Protein AF-0000000080391006 (afdb_homodimer)

Secondary structure (DSSP, 8-state):
--------SHHHHHHHHHHHHHHHHT--HHHHHHHHHHHHS------EEEEEEEEEEBTTEEEEEEEEE-TT-EEEEEEEEEE-SSS-EEEEEEETTEEEEEEEEE-TT-EEEEEEE--SEEEEEEEEEESS-S-EEEEEEEEEE-/--------SHHHHHHHHHHHHHHHHT--HHHHHHHHHHHHS------EEEEEEEEEEBTTEEEEEEEEE-TT-EEEEEEEEEE-SSS-EEEEEEETTEEEEEEEEE-TT-EEEEEEE--SEEEEEEEEEESS-S-EEEEEEEEEE-

pLDDT: mean 89.57, std 13.46, range [24.58, 98.5]

Sequence (292 aa):
MTGQLENTELAGTMTAVHNDIMAHIGITDAQLEKLMKLSQEEVILGASKDITFKLNVKNGKGHQSVSQTTAWVTISGSFEITSPDEGTWDIVVKDGSHTILNKKGVKKGDKISFKHKTGFKANISLDVTWSEAKDTTLEAKIHASYMTGQLENTELAGTMTAVHNDIMAHIGITDAQLEKLMKLSQEEVILGASKDITFKLNVKNGKGHQSVSQTTAWVTISGSFEITSPDEGTWDIVVKDGSHTILNKKGVKKGDKISFKHKTGFKANISLDVTWSEAKDTTLEAKIHASY

Foldseek 3Di:
DDPPDDPVDPVVVVVVVVVVVCVVVVHDPVVVVVLVCLQPDADFPFDKDKDKDKFKDAQQKTKDKDKDFDSFYKKKWKKFWADDQDWFKFKWKAFVVRTFDTDTRHGGPDIDITMDGDHRMTIIMMMMGTPGRHIDMIIMMIMMGD/DDPPPDDPDPVVVVVVVVVVVCVVVVHDPVVVVVLVCLQPDADFPFDKDKDKDKFKDAQQKTKDKDKDFDSFYKKKWKKFWADDQDWFKFKWKAFVVRTFDTDTRHGGPDIDITMDGDHRMTIIMMMMGTPGRHIDMIIMMIMMGD

Radius of gyration: 27.67 Å; Cα contacts (8 Å, |Δi|>4): 687; chains: 2; bounding box: 41×87×46 Å

Nearest PDB structures (foldseek):
  3afg-assembly2_B  TM=6.214E-01  e=1.274E-05  Thermococcus kodakarensis
  3afg-assembly1_A  TM=6.243E-01  e=2.204E-05  Thermococcus kodakarensis
  1pm4-assembly1_C  TM=5.333E-01  e=1.382E-03  Yersinia pseudotuberculosis
  2dck-assembly1_A  TM=3.669E-01  e=6.013E-02  Bacillus sp. 41M-1
  9fti-assembly1_B  TM=4.263E-01  e=2.180E+00  Desulfofustis sp. PB-SRB1

Solvent-accessible surface area (backbone atoms only — not comparable to full-atom values): 14968 Å² total; per-residue (Å²): 135,78,76,72,77,46,49,33,39,72,53,45,50,46,49,51,51,27,51,51,49,31,58,71,46,66,52,53,70,69,35,52,49,49,50,48,46,24,66,74,40,90,47,74,74,80,44,71,48,63,33,42,36,54,44,68,22,53,63,16,38,31,73,51,72,39,75,41,64,46,59,17,40,30,42,33,40,36,35,28,36,70,31,54,86,67,63,30,29,32,41,36,32,25,46,68,90,46,73,70,42,80,47,70,69,45,39,55,68,46,75,46,74,51,65,46,73,40,44,57,57,35,40,38,36,39,39,38,36,42,72,48,75,42,73,49,55,43,28,30,42,34,42,41,34,42,135,87,77,71,51,64,54,34,37,71,56,40,49,46,48,50,52,29,51,50,50,31,60,71,45,67,53,52,71,69,36,52,50,48,53,50,48,24,66,75,40,90,49,76,73,80,44,71,48,76,32,44,35,54,43,68,22,54,62,15,36,30,74,51,71,38,75,43,63,47,58,18,40,31,43,31,40,36,35,28,37,71,32,56,87,68,64,33,29,33,42,37,33,25,47,68,91,45,74,68,42,80,45,71,68,46,39,55,68,46,76,46,74,50,65,46,73,40,44,57,57,36,38,38,36,39,39,39,38,42,72,49,75,42,71,50,55,43,28,30,43,34,40,42,34,40

Organism: NCBI:txid1090322

Structure (mmCIF, N/CA/C/O backbone):
data_AF-0000000080391006-model_v1
#
loop_
_entity.id
_entity.type
_entity.pdbx_description
1 polymer 'Uncharacterized protein'
#
loop_
_atom_site.group_PDB
_atom_site.id
_atom_site.type_symbol
_atom_site.label_atom_id
_atom_site.label_alt_id
_atom_site.label_comp_id
_atom_site.label_asym_id
_atom_site.label_entity_id
_atom_site.label_seq_id
_atom_site.pdbx_PDB_ins_code
_atom_site.Cartn_x
_atom_site.Cartn_y
_atom_site.Cartn_z
_atom_site.occupancy
_atom_site.B_iso_or_equiv
_atom_site.auth_seq_id
_atom_site.auth_comp_id
_atom_site.auth_asym_id
_atom_site.auth_atom_id
_atom_site.pdbx_PDB_model_num
ATOM 1 N N . MET A 1 1 ? 22.172 21.938 19.516 1 24.58 1 MET A N 1
ATOM 2 C CA . MET A 1 1 ? 20.953 21.188 19.266 1 24.58 1 MET A CA 1
ATOM 3 C C . MET A 1 1 ? 19.859 22.078 18.688 1 24.58 1 MET A C 1
ATOM 5 O O . MET A 1 1 ? 19.172 22.797 19.422 1 24.58 1 MET A O 1
ATOM 9 N N . THR A 1 2 ? 20.109 22.734 17.578 1 25.48 2 THR A N 1
ATOM 10 C CA . THR A 1 2 ? 19.672 23.953 16.922 1 25.48 2 THR A CA 1
ATOM 11 C C . THR A 1 2 ? 18.203 23.891 16.547 1 25.48 2 THR A C 1
ATOM 13 O O . THR A 1 2 ? 17.734 22.875 16.016 1 25.48 2 THR A O 1
ATOM 16 N N . GLY A 1 3 ? 17.391 24.406 17.312 1 29 3 GLY A N 1
ATOM 17 C CA . GLY A 1 3 ? 15.969 24.703 17.297 1 29 3 GLY A CA 1
ATOM 18 C C . GLY A 1 3 ? 15.438 24.953 15.891 1 29 3 GLY A C 1
ATOM 19 O O . GLY A 1 3 ? 15.422 26.078 15.414 1 29 3 GLY A O 1
ATOM 20 N N . GLN A 1 4 ? 16.062 24.266 14.953 1 33.56 4 GLN A N 1
ATOM 21 C CA . GLN A 1 4 ? 15.773 24.562 13.555 1 33.56 4 GLN A CA 1
ATOM 22 C C . GLN A 1 4 ? 14.328 25.016 13.375 1 33.56 4 GLN A C 1
ATOM 24 O O . GLN A 1 4 ? 13.398 24.359 13.844 1 33.56 4 GLN A O 1
ATOM 29 N N . LEU A 1 5 ? 14.25 26.172 13.156 1 36.19 5 LEU A N 1
ATOM 30 C CA . LEU A 1 5 ? 13.133 27.062 12.828 1 36.19 5 LEU A CA 1
ATOM 31 C C . LEU A 1 5 ? 12.078 26.328 12.016 1 36.19 5 LEU A C 1
ATOM 33 O O . LEU A 1 5 ? 12.375 25.344 11.336 1 36.19 5 LEU A O 1
ATOM 37 N N . GLU A 1 6 ? 10.688 26.594 12.328 1 44.47 6 GLU A N 1
ATOM 38 C CA . GLU A 1 6 ? 9.25 26.5 12.078 1 44.47 6 GLU A CA 1
ATOM 39 C C . GLU A 1 6 ? 8.938 26.672 10.594 1 44.47 6 GLU A C 1
ATOM 41 O O . GLU A 1 6 ? 9.172 27.734 10.023 1 44.47 6 GLU A O 1
ATOM 46 N N . ASN A 1 7 ? 9.344 25.844 9.844 1 48.44 7 ASN A N 1
ATOM 47 C CA . ASN A 1 7 ? 8.703 25.922 8.539 1 48.44 7 ASN A CA 1
ATOM 48 C C . ASN A 1 7 ? 7.223 26.266 8.664 1 48.44 7 ASN A C 1
ATOM 50 O O . ASN A 1 7 ? 6.453 25.531 9.273 1 48.44 7 ASN A O 1
ATOM 54 N N . THR A 1 8 ? 6.895 27.594 8.641 1 61.97 8 THR A N 1
ATOM 55 C CA . THR A 1 8 ? 5.723 28.406 8.914 1 61.97 8 THR A CA 1
ATOM 56 C C . THR A 1 8 ? 4.539 27.969 8.055 1 61.97 8 THR A C 1
ATOM 58 O O . THR A 1 8 ? 3.416 28.438 8.25 1 61.97 8 THR A O 1
ATOM 61 N N . GLU A 1 9 ? 4.93 26.953 7.129 1 76.19 9 GLU A N 1
ATOM 62 C CA . GLU A 1 9 ? 3.789 26.688 6.258 1 76.19 9 GLU A CA 1
ATOM 63 C C . GLU A 1 9 ? 3.422 25.203 6.281 1 76.19 9 GLU A C 1
ATOM 65 O O . GLU A 1 9 ? 4.184 24.375 6.793 1 76.19 9 GLU A O 1
ATOM 70 N N . LEU A 1 10 ? 2.312 25 5.992 1 79.5 10 LEU A N 1
ATOM 71 C CA . LEU A 1 10 ? 1.734 23.656 5.895 1 79.5 10 LEU A CA 1
ATOM 72 C C . LEU A 1 10 ? 2.65 22.719 5.105 1 79.5 10 LEU A C 1
ATOM 74 O O . LEU A 1 10 ? 2.84 21.562 5.488 1 79.5 10 LEU A O 1
ATOM 78 N N . ALA A 1 11 ? 3.277 23.25 4.145 1 80.62 11 ALA A N 1
ATOM 79 C CA . ALA A 1 11 ? 4.152 22.469 3.281 1 80.62 11 ALA A CA 1
ATOM 80 C C . ALA A 1 11 ? 5.379 21.969 4.047 1 80.62 11 ALA A C 1
ATOM 82 O O . ALA A 1 11 ? 5.793 20.828 3.893 1 80.62 11 ALA A O 1
ATOM 83 N N . GLY A 1 12 ? 5.875 22.844 4.84 1 80.31 12 GLY A N 1
ATOM 84 C CA . GLY A 1 12 ? 7.035 22.469 5.625 1 80.31 12 GLY A CA 1
ATOM 85 C C . GLY A 1 12 ? 6.734 21.375 6.641 1 80.31 12 GLY A C 1
ATOM 86 O O . GLY A 1 12 ? 7.527 20.453 6.816 1 80.31 12 GLY A O 1
ATOM 87 N N . THR A 1 13 ? 5.664 21.469 7.234 1 79 13 THR A N 1
ATOM 88 C CA . THR A 1 13 ? 5.238 20.484 8.211 1 79 13 THR A CA 1
ATOM 89 C C . THR A 1 13 ? 5.062 19.109 7.547 1 79 13 THR A C 1
ATOM 91 O O . THR A 1 13 ? 5.562 18.109 8.047 1 79 13 THR A O 1
ATOM 94 N N . MET A 1 14 ? 4.418 19.109 6.441 1 87.25 14 MET A N 1
ATOM 95 C CA . MET A 1 14 ? 4.125 17.844 5.766 1 87.25 14 MET A CA 1
ATOM 96 C C . MET A 1 14 ? 5.398 17.219 5.215 1 87.25 14 MET A C 1
ATOM 98 O O . MET A 1 14 ? 5.523 15.992 5.18 1 87.25 14 MET A O 1
ATOM 102 N N . THR A 1 15 ? 6.285 18.094 4.836 1 88.56 15 THR A N 1
ATOM 103 C CA . THR A 1 15 ? 7.57 17.594 4.375 1 88.56 15 THR A CA 1
ATOM 104 C C . THR A 1 15 ? 8.336 16.938 5.52 1 88.56 15 THR A C 1
ATOM 106 O O . THR A 1 15 ? 8.953 15.875 5.34 1 88.56 15 THR A O 1
ATOM 109 N N . ALA A 1 16 ? 8.273 17.562 6.637 1 85.06 16 ALA A N 1
ATOM 110 C CA . ALA A 1 16 ? 8.945 17 7.805 1 85.06 16 ALA A CA 1
ATOM 111 C C . ALA A 1 16 ? 8.336 15.656 8.188 1 85.06 16 ALA A C 1
ATOM 113 O O . ALA A 1 16 ? 9.062 14.703 8.5 1 85.06 16 ALA A O 1
ATOM 114 N N . VAL A 1 17 ? 7.059 15.57 8.172 1 85.38 17 VAL A N 1
ATOM 115 C CA . VAL A 1 17 ? 6.355 14.32 8.453 1 85.38 17 VAL A CA 1
ATOM 116 C C . VAL A 1 17 ? 6.781 13.25 7.457 1 85.38 17 VAL A C 1
ATOM 118 O O . VAL A 1 17 ? 7.121 12.133 7.852 1 85.38 17 VAL A O 1
ATOM 121 N N . HIS A 1 18 ? 6.77 13.633 6.223 1 90.69 18 HIS A N 1
ATOM 122 C CA . HIS A 1 18 ? 7.195 12.727 5.164 1 90.69 18 HIS A CA 1
ATOM 123 C C . HIS A 1 18 ? 8.594 12.18 5.438 1 90.69 18 HIS A C 1
ATOM 125 O O . HIS A 1 18 ? 8.805 10.961 5.391 1 90.69 18 HIS A O 1
ATOM 131 N N . ASN A 1 19 ? 9.461 13.07 5.75 1 90.69 19 ASN A N 1
ATOM 132 C CA . ASN A 1 19 ? 10.844 12.672 5.977 1 90.69 19 ASN A CA 1
ATOM 133 C C . ASN A 1 19 ? 10.969 11.727 7.172 1 90.69 19 ASN A C 1
ATOM 135 O O . ASN A 1 19 ? 11.742 10.773 7.137 1 90.69 19 ASN A O 1
ATOM 139 N N . ASP A 1 20 ? 10.25 11.969 8.141 1 89.19 20 ASP A N 1
ATOM 140 C CA . ASP A 1 20 ? 10.289 11.117 9.328 1 89.19 20 ASP A CA 1
ATOM 141 C C . ASP A 1 20 ? 9.742 9.727 9.023 1 89.19 20 ASP A C 1
ATOM 143 O O . ASP A 1 20 ? 10.281 8.727 9.508 1 89.19 20 ASP A O 1
ATOM 147 N N . ILE A 1 21 ? 8.695 9.695 8.266 1 87.69 21 ILE A N 1
ATOM 148 C CA . ILE A 1 21 ? 8.102 8.414 7.891 1 87.69 21 ILE A CA 1
ATOM 149 C C . ILE A 1 21 ? 9.102 7.594 7.09 1 87.69 21 ILE A C 1
ATOM 151 O O . ILE A 1 21 ? 9.328 6.414 7.375 1 87.69 21 ILE A O 1
ATOM 155 N N . MET A 1 22 ? 9.672 8.266 6.125 1 92.12 22 MET A N 1
ATOM 156 C CA . MET A 1 22 ? 10.648 7.586 5.277 1 92.12 22 MET A CA 1
ATOM 157 C C . MET A 1 22 ? 11.82 7.066 6.102 1 92.12 22 MET A C 1
ATOM 159 O O . MET A 1 22 ? 12.273 5.941 5.895 1 92.12 22 MET A O 1
ATOM 163 N N . ALA A 1 23 ? 12.18 7.875 7.023 1 91.12 23 ALA A N 1
ATOM 164 C CA . ALA A 1 23 ? 13.281 7.477 7.895 1 91.12 23 ALA A CA 1
ATOM 165 C C . ALA A 1 23 ? 12.883 6.301 8.781 1 91.12 23 ALA A C 1
ATOM 167 O O . ALA A 1 23 ? 13.68 5.391 9.008 1 91.12 23 ALA A O 1
ATOM 168 N N . HIS A 1 24 ? 11.727 6.332 9.234 1 89.25 24 HIS A N 1
ATOM 169 C CA . HIS A 1 24 ? 11.227 5.281 10.109 1 89.25 24 HIS A CA 1
ATOM 170 C C . HIS A 1 24 ? 11.141 3.945 9.383 1 89.25 24 HIS A C 1
ATOM 172 O O . HIS A 1 24 ? 11.492 2.904 9.938 1 89.25 24 HIS A O 1
ATOM 178 N N . ILE A 1 25 ? 10.617 4.035 8.203 1 89.12 25 ILE A N 1
ATOM 179 C CA . ILE A 1 25 ? 10.477 2.816 7.414 1 89.12 25 ILE A CA 1
ATOM 180 C C . ILE A 1 25 ? 11.828 2.395 6.855 1 89.12 25 ILE A C 1
ATOM 182 O O . ILE A 1 25 ? 12.094 1.202 6.68 1 89.12 25 ILE A O 1
ATOM 186 N N . GLY A 1 26 ? 12.648 3.354 6.57 1 92.44 26 GLY A N 1
ATOM 187 C CA . GLY A 1 26 ? 13.953 3.084 5.988 1 92.44 26 GLY A CA 1
ATOM 188 C C . GLY A 1 26 ? 13.906 2.922 4.48 1 92.44 26 GLY A C 1
ATOM 189 O O . GLY A 1 26 ? 14.609 2.072 3.922 1 92.44 26 GLY A O 1
ATOM 190 N N . ILE A 1 27 ? 13.008 3.625 3.803 1 92.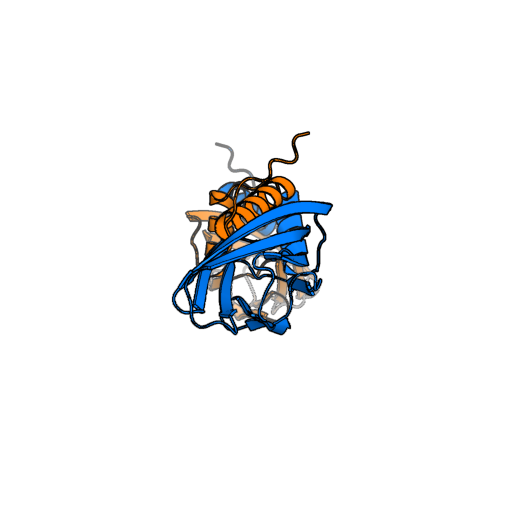62 27 ILE A N 1
ATOM 191 C CA . ILE A 1 27 ? 12.938 3.543 2.348 1 92.62 27 ILE A CA 1
ATOM 192 C C . ILE A 1 27 ? 13.062 4.941 1.746 1 92.62 27 ILE A C 1
ATOM 194 O O . ILE A 1 27 ? 12.789 5.938 2.416 1 92.62 27 ILE A O 1
ATOM 198 N N . THR A 1 28 ? 13.492 4.98 0.522 1 93.69 28 THR A N 1
ATOM 199 C CA . THR A 1 28 ? 13.602 6.242 -0.205 1 93.69 28 THR A CA 1
ATOM 200 C C . THR A 1 28 ? 12.312 6.547 -0.957 1 93.69 28 THR A C 1
ATOM 202 O O . THR A 1 28 ? 11.461 5.672 -1.119 1 93.69 28 THR A O 1
ATOM 205 N N . ASP A 1 29 ? 12.195 7.789 -1.464 1 91.31 29 ASP A N 1
ATOM 206 C CA . ASP A 1 29 ? 11.039 8.188 -2.264 1 91.31 29 ASP A CA 1
ATOM 207 C C . ASP A 1 29 ? 10.938 7.344 -3.533 1 91.31 29 ASP A C 1
ATOM 209 O O . ASP A 1 29 ? 9.836 6.945 -3.934 1 91.31 29 ASP A O 1
ATOM 213 N N . ALA A 1 30 ? 12.047 7.113 -4.094 1 91.56 30 ALA A N 1
ATOM 214 C CA . ALA A 1 30 ? 12.078 6.332 -5.328 1 91.56 30 ALA A CA 1
ATOM 215 C C . ALA A 1 30 ? 11.562 4.918 -5.094 1 91.56 30 ALA A C 1
ATOM 217 O O . ALA A 1 30 ? 10.812 4.379 -5.918 1 91.56 30 ALA A O 1
ATOM 218 N N . GLN A 1 31 ? 11.961 4.324 -4.035 1 91.94 31 GLN A N 1
ATOM 219 C CA . GLN A 1 31 ? 11.508 2.982 -3.674 1 91.94 31 GLN A CA 1
ATOM 220 C C . GLN A 1 31 ? 10 2.965 -3.41 1 91.94 31 GLN A C 1
ATOM 222 O O . GLN A 1 31 ? 9.297 2.061 -3.863 1 91.94 31 GLN A O 1
ATOM 227 N N . LEU A 1 32 ? 9.555 3.902 -2.66 1 91.31 32 LEU A N 1
ATOM 228 C CA . LEU A 1 32 ? 8.133 4.008 -2.354 1 91.31 32 LEU A CA 1
ATOM 229 C C . LEU A 1 32 ? 7.316 4.172 -3.629 1 91.31 32 LEU A C 1
ATOM 231 O O . LEU A 1 32 ? 6.258 3.555 -3.777 1 91.31 32 LEU A O 1
ATOM 235 N N . GLU A 1 33 ? 7.781 5.02 -4.535 1 88.94 33 GLU A N 1
ATOM 236 C CA . GLU A 1 33 ? 7.094 5.242 -5.805 1 88.94 33 GLU A CA 1
ATOM 237 C C . GLU A 1 33 ? 6.996 3.949 -6.609 1 88.94 33 GLU A C 1
ATOM 239 O O . GLU A 1 33 ? 5.969 3.676 -7.234 1 88.94 33 GLU A O 1
ATOM 244 N N . LYS A 1 34 ? 8.039 3.232 -6.637 1 88.75 34 LYS A N 1
ATOM 245 C CA . LYS A 1 34 ? 8.016 1.946 -7.328 1 88.75 34 LYS A CA 1
ATOM 246 C C . LYS A 1 34 ? 6.926 1.039 -6.766 1 88.75 34 LYS A C 1
ATOM 248 O O . LYS A 1 34 ? 6.191 0.394 -7.52 1 88.75 34 LYS A O 1
ATOM 253 N N . LEU A 1 35 ? 6.895 1.011 -5.449 1 88.69 35 LEU A N 1
ATOM 254 C CA . LEU A 1 35 ? 5.906 0.175 -4.773 1 88.69 35 LEU A CA 1
ATOM 255 C C . LEU A 1 35 ? 4.488 0.624 -5.113 1 88.69 35 LEU A C 1
ATOM 257 O O . LEU A 1 35 ? 3.617 -0.207 -5.379 1 88.69 35 LEU A O 1
ATOM 261 N N . MET A 1 36 ? 4.32 1.874 -5.168 1 87.25 36 MET A N 1
ATOM 262 C CA . MET A 1 36 ? 2.998 2.41 -5.473 1 87.25 36 MET A CA 1
ATOM 263 C C . MET A 1 36 ? 2.6 2.092 -6.91 1 87.25 36 MET A C 1
ATOM 265 O O . MET A 1 36 ? 1.442 1.767 -7.184 1 87.25 36 MET A O 1
ATOM 269 N N . LYS A 1 37 ? 3.502 2.27 -7.785 1 88.56 37 LYS A N 1
ATOM 270 C CA . LYS A 1 37 ? 3.227 1.947 -9.18 1 88.56 37 LYS A CA 1
ATOM 271 C C . LYS A 1 37 ? 2.797 0.491 -9.336 1 88.56 37 LYS A C 1
ATOM 273 O O . LYS A 1 37 ? 1.841 0.193 -10.055 1 88.56 37 LYS A O 1
ATOM 278 N N . LEU A 1 38 ? 3.443 -0.37 -8.586 1 87.69 38 LEU A N 1
ATOM 279 C CA . LEU A 1 38 ? 3.1 -1.787 -8.625 1 87.69 38 LEU A CA 1
ATOM 280 C C . LEU A 1 38 ? 1.68 -2.016 -8.117 1 87.69 38 LEU A C 1
ATOM 282 O O . LEU A 1 38 ? 0.961 -2.873 -8.633 1 87.69 38 LEU A O 1
ATOM 286 N N . SER A 1 39 ? 1.33 -1.216 -7.152 1 85.81 39 SER A N 1
ATOM 287 C CA . SER A 1 39 ? 0.023 -1.409 -6.531 1 85.81 39 SER A CA 1
ATOM 288 C C . SER A 1 39 ? -1.097 -0.898 -7.434 1 85.81 39 SER A C 1
ATOM 290 O O . SER A 1 39 ? -2.23 -1.376 -7.355 1 85.81 39 SER A O 1
ATOM 292 N N . GLN A 1 40 ? -0.802 0.031 -8.312 1 85.88 40 GLN A N 1
ATOM 293 C CA . GLN A 1 40 ? -1.861 0.719 -9.039 1 85.88 40 GLN A CA 1
ATOM 294 C C . GLN A 1 40 ? -1.914 0.261 -10.492 1 85.88 40 GLN A C 1
ATOM 296 O O . GLN A 1 40 ? -2.949 0.383 -11.148 1 85.88 40 GLN A O 1
ATOM 301 N N . GLU A 1 41 ? -0.794 -0.185 -10.961 1 86.25 41 GLU A N 1
ATOM 302 C CA . GLU A 1 41 ? -0.708 -0.54 -12.375 1 86.25 41 GLU A CA 1
ATOM 303 C C . GLU A 1 41 ? -0.077 -1.917 -12.555 1 86.25 41 GLU A C 1
ATOM 305 O O . GLU A 1 41 ? 0.513 -2.467 -11.625 1 86.25 41 GLU A O 1
ATOM 310 N N . GLU A 1 42 ? -0.396 -2.449 -13.688 1 87.81 42 GLU A N 1
ATOM 311 C CA . GLU A 1 42 ? 0.342 -3.65 -14.07 1 87.81 42 GLU A CA 1
ATOM 312 C C . GLU A 1 42 ? 1.752 -3.305 -14.539 1 87.81 42 GLU A C 1
ATOM 314 O O . GLU A 1 42 ? 1.925 -2.6 -15.531 1 87.81 42 GLU A O 1
ATOM 319 N N . VAL A 1 43 ? 2.67 -3.693 -13.719 1 81.19 43 VAL A N 1
ATOM 320 C CA . VAL A 1 43 ? 4.062 -3.418 -14.055 1 81.19 43 VAL A CA 1
ATOM 321 C C . VAL A 1 43 ? 4.789 -4.727 -14.352 1 81.19 43 VAL A C 1
ATOM 323 O O . VAL A 1 43 ? 4.695 -5.688 -13.578 1 81.19 43 VAL A O 1
ATOM 326 N N . ILE A 1 44 ? 5.484 -4.746 -15.469 1 80.19 44 ILE A N 1
ATOM 327 C CA . ILE A 1 44 ? 6.332 -5.879 -15.82 1 80.19 44 ILE A CA 1
ATOM 328 C C . ILE A 1 44 ? 7.766 -5.617 -15.352 1 80.19 44 ILE A C 1
ATOM 330 O O . ILE A 1 44 ? 8.391 -4.645 -15.781 1 80.19 44 ILE A O 1
ATOM 334 N N . LEU A 1 45 ? 8.234 -6.395 -14.5 1 85 45 LEU A N 1
ATOM 335 C CA . LEU A 1 45 ? 9.57 -6.211 -13.945 1 85 45 LEU A CA 1
ATOM 336 C C . LEU A 1 45 ? 10.641 -6.648 -14.945 1 85 45 LEU A C 1
ATOM 338 O O . LEU A 1 45 ? 11.812 -6.285 -14.812 1 85 45 LEU A O 1
ATOM 342 N N . GLY A 1 46 ? 10.25 -7.375 -15.891 1 85.81 46 GLY A N 1
ATOM 343 C CA . GLY A 1 46 ? 11.172 -7.816 -16.938 1 85.81 46 GLY A CA 1
ATOM 344 C C . GLY A 1 46 ? 11.984 -9.031 -16.531 1 85.81 46 GLY A C 1
ATOM 345 O O . GLY A 1 46 ? 13.094 -9.242 -17.031 1 85.81 46 GLY A O 1
ATOM 346 N N . ALA A 1 47 ? 11.523 -9.812 -15.562 1 87.94 47 ALA A N 1
ATOM 347 C CA . ALA A 1 47 ? 12.18 -11.039 -15.133 1 87.94 47 ALA A CA 1
ATOM 348 C C . ALA A 1 47 ? 11.352 -12.266 -15.5 1 87.94 47 ALA A C 1
ATOM 350 O O . ALA A 1 47 ? 10.141 -12.156 -15.727 1 87.94 47 ALA A O 1
ATOM 351 N N . SER A 1 48 ? 12.094 -13.32 -15.688 1 89.06 48 SER A N 1
ATOM 352 C CA . SER A 1 48 ? 11.414 -14.578 -15.961 1 89.06 48 SER A CA 1
ATOM 353 C C . SER A 1 48 ? 12.148 -15.758 -15.328 1 89.06 48 SER A C 1
ATOM 355 O O . SER A 1 48 ? 13.328 -15.641 -14.977 1 89.06 48 SER A O 1
ATOM 357 N N . LYS A 1 49 ? 11.367 -16.766 -15.211 1 86.44 49 LYS A N 1
ATOM 358 C CA . LYS A 1 49 ? 11.93 -17.984 -14.656 1 86.44 49 LYS A CA 1
ATOM 359 C C . LYS A 1 49 ? 11.328 -19.219 -15.32 1 86.44 49 LYS A C 1
ATOM 361 O O . LYS A 1 49 ? 10.133 -19.266 -15.609 1 86.44 49 LYS A O 1
ATOM 366 N N . ASP A 1 50 ? 12.25 -20.156 -15.492 1 89.06 50 ASP A N 1
ATOM 367 C CA . ASP A 1 50 ? 11.828 -21.5 -15.883 1 89.06 50 ASP A CA 1
ATOM 368 C C . ASP A 1 50 ? 11.914 -22.469 -14.703 1 89.06 50 ASP A C 1
ATOM 370 O O . ASP A 1 50 ? 12.953 -22.578 -14.055 1 89.06 50 ASP A O 1
ATOM 374 N N . ILE A 1 51 ? 10.805 -23.156 -14.539 1 85.44 51 ILE A N 1
ATOM 375 C CA . ILE A 1 51 ? 10.688 -24 -13.359 1 85.44 51 ILE A CA 1
ATOM 376 C C . ILE A 1 51 ? 10.297 -25.422 -13.766 1 85.44 51 ILE A C 1
ATOM 378 O O . ILE A 1 51 ? 9.406 -25.609 -14.594 1 85.44 51 ILE A O 1
ATOM 382 N N . THR A 1 52 ? 11.062 -26.328 -13.172 1 89.88 52 THR A N 1
ATOM 383 C CA . THR A 1 52 ? 10.602 -27.703 -13.219 1 89.88 52 THR A CA 1
ATOM 384 C C . THR A 1 52 ? 9.781 -28.031 -11.977 1 89.88 52 THR A C 1
ATOM 386 O O . THR A 1 52 ? 10.281 -27.969 -10.852 1 89.88 52 THR A O 1
ATOM 389 N N . PHE A 1 53 ? 8.586 -28.344 -12.242 1 90.81 53 PHE A N 1
ATOM 390 C CA . PHE A 1 53 ? 7.641 -28.531 -11.148 1 90.81 53 PHE A CA 1
ATOM 391 C C . PHE A 1 53 ? 7.332 -30.016 -10.945 1 90.81 53 PHE A C 1
ATOM 393 O O . PHE A 1 53 ? 7.16 -30.75 -11.922 1 90.81 53 PHE A O 1
ATOM 400 N N . LYS A 1 54 ? 7.289 -30.391 -9.688 1 91.69 54 LYS A N 1
ATOM 401 C CA . LYS A 1 54 ? 6.879 -31.734 -9.328 1 91.69 54 LYS A CA 1
ATOM 402 C C . LYS A 1 54 ? 5.863 -31.719 -8.188 1 91.69 54 LYS A C 1
ATOM 404 O O . LYS A 1 54 ? 5.996 -30.953 -7.238 1 91.69 54 LYS A O 1
ATOM 409 N N . LEU A 1 55 ? 4.906 -32.625 -8.266 1 93.06 55 LEU A N 1
ATOM 410 C CA . LEU A 1 55 ? 3.883 -32.75 -7.238 1 93.06 55 LEU A CA 1
ATOM 411 C C . LEU A 1 55 ? 3.516 -34.219 -7.039 1 93.06 55 LEU A C 1
ATOM 413 O O . LEU A 1 55 ? 3.135 -34.906 -7.996 1 93.06 55 LEU A O 1
ATOM 417 N N . ASN A 1 56 ? 3.646 -34.688 -5.836 1 94.06 56 ASN A N 1
ATOM 418 C CA . ASN A 1 56 ? 3.178 -36.031 -5.527 1 94.06 56 ASN A CA 1
ATOM 419 C C . ASN A 1 56 ? 1.654 -36.094 -5.531 1 94.06 56 ASN A C 1
ATOM 421 O O . ASN A 1 56 ? 0.985 -35.25 -4.93 1 94.06 56 ASN A O 1
ATOM 425 N N . VAL A 1 57 ? 1.206 -37.094 -6.184 1 96.06 57 VAL A N 1
ATOM 426 C CA . VAL A 1 57 ? -0.227 -37.344 -6.309 1 96.06 57 VAL A CA 1
ATOM 427 C C . VAL A 1 57 ? -0.577 -38.688 -5.691 1 96.06 57 VAL A C 1
ATOM 429 O O . VAL A 1 57 ? 0.05 -39.688 -6.004 1 96.06 57 VAL A O 1
ATOM 432 N N . LYS A 1 58 ? -1.545 -38.656 -4.801 1 97.56 58 LYS A N 1
ATOM 433 C CA . LYS A 1 58 ? -2.021 -39.875 -4.145 1 97.56 58 LYS A CA 1
ATOM 434 C C . LYS A 1 58 ? -3.473 -40.156 -4.516 1 97.56 58 LYS A C 1
ATOM 436 O O . LYS A 1 58 ? -4.332 -39.281 -4.418 1 97.56 58 LYS A O 1
ATOM 441 N N . ASN A 1 59 ? -3.68 -41.406 -4.922 1 97.5 59 ASN A N 1
ATOM 442 C CA . ASN A 1 59 ? -5.02 -41.812 -5.316 1 97.5 59 ASN A CA 1
ATOM 443 C C . ASN A 1 59 ? -5.648 -40.812 -6.293 1 97.5 59 ASN A C 1
ATOM 445 O O . ASN A 1 59 ? -6.809 -40.438 -6.129 1 97.5 59 ASN A O 1
ATOM 449 N N . GLY A 1 60 ? -4.766 -40.25 -7.152 1 97.56 60 GLY A N 1
ATOM 450 C CA . GLY A 1 60 ? -5.227 -39.406 -8.227 1 97.56 60 GLY A CA 1
ATOM 451 C C . GLY A 1 60 ? -5.414 -37.969 -7.797 1 97.56 60 GLY A C 1
ATOM 452 O O . GLY A 1 60 ? -5.883 -37.125 -8.578 1 97.56 60 GLY A O 1
ATOM 453 N N . LYS A 1 61 ? -5.098 -37.625 -6.578 1 97.81 61 LYS A N 1
ATOM 454 C CA . LYS A 1 61 ? -5.316 -36.281 -6.082 1 97.81 61 LYS A CA 1
ATOM 455 C C . LYS A 1 61 ? -4.02 -35.656 -5.555 1 97.81 61 LYS A C 1
ATOM 457 O O . LYS A 1 61 ? -3.24 -36.344 -4.883 1 97.81 61 LYS A O 1
ATOM 462 N N . GLY A 1 62 ? -3.756 -34.406 -5.957 1 96.62 62 GLY A N 1
ATOM 463 C CA . GLY A 1 62 ? -2.627 -33.656 -5.457 1 96.62 62 GLY A CA 1
ATOM 464 C C . GLY A 1 62 ? -3.008 -32.25 -5.012 1 96.62 62 GLY A C 1
ATOM 465 O O . GLY A 1 62 ? -3.979 -31.672 -5.508 1 96.62 62 GLY A O 1
ATOM 466 N N . HIS A 1 63 ? -2.215 -31.797 -4.062 1 95.69 63 HIS A N 1
ATOM 467 C CA . HIS A 1 63 ? -2.475 -30.469 -3.535 1 95.69 63 HIS A CA 1
ATOM 468 C C . HIS A 1 63 ? -1.189 -29.797 -3.047 1 95.69 63 HIS A C 1
ATOM 470 O O . HIS A 1 63 ? -0.323 -30.469 -2.477 1 95.69 63 HIS A O 1
ATOM 476 N N . GLN A 1 64 ? -1.038 -28.531 -3.342 1 94.12 64 GLN A N 1
ATOM 477 C CA . GLN A 1 64 ? 0.005 -27.688 -2.766 1 94.12 64 GLN A CA 1
ATOM 478 C C . GLN A 1 64 ? -0.496 -26.266 -2.553 1 94.12 64 GLN A C 1
ATOM 480 O O . GLN A 1 64 ? -1.308 -25.766 -3.332 1 94.12 64 GLN A O 1
ATOM 485 N N . SER A 1 65 ? -0.023 -25.672 -1.524 1 93.81 65 SER A N 1
ATOM 486 C CA . SER A 1 65 ? -0.35 -24.266 -1.302 1 93.81 65 SER A CA 1
ATOM 487 C C . SER A 1 65 ? 0.856 -23.5 -0.775 1 93.81 65 SER A C 1
ATOM 489 O O . SER A 1 65 ? 1.759 -24.094 -0.173 1 93.81 65 SER A O 1
ATOM 491 N N . VAL A 1 66 ? 0.899 -22.25 -1.1 1 92.38 66 VAL A N 1
ATOM 492 C CA . VAL A 1 66 ? 1.98 -21.375 -0.654 1 92.38 66 VAL A CA 1
ATOM 493 C C . VAL A 1 66 ? 1.442 -19.969 -0.416 1 92.38 66 VAL A C 1
ATOM 495 O O . VAL A 1 66 ? 0.535 -19.516 -1.118 1 92.38 66 VAL A O 1
ATOM 498 N N . SER A 1 67 ? 1.892 -19.406 0.646 1 92.94 67 SER A N 1
ATOM 499 C CA . SER A 1 67 ? 1.65 -17.984 0.917 1 92.94 67 SER A CA 1
ATOM 500 C C . SER A 1 67 ? 2.945 -17.188 0.854 1 92.94 67 SER A C 1
ATOM 502 O O . SER A 1 67 ? 3.949 -17.562 1.457 1 92.94 67 SER A O 1
ATOM 504 N N . GLN A 1 68 ? 2.955 -16.156 -0.015 1 91.25 68 GLN A N 1
ATOM 505 C CA . GLN A 1 68 ? 4.16 -15.359 -0.222 1 91.25 68 GLN A CA 1
ATOM 506 C C . GLN A 1 68 ? 3.818 -13.891 -0.494 1 91.25 68 GLN A C 1
ATOM 508 O O . GLN A 1 68 ? 2.861 -13.602 -1.214 1 91.25 68 GLN A O 1
ATOM 513 N N . THR A 1 69 ? 4.641 -13.023 0.077 1 90.31 69 THR A N 1
ATOM 514 C CA . THR A 1 69 ? 4.496 -11.617 -0.277 1 90.31 69 THR A CA 1
ATOM 515 C C . THR A 1 69 ? 4.926 -11.375 -1.721 1 90.31 69 THR A C 1
ATOM 517 O O . THR A 1 69 ? 6.051 -11.711 -2.104 1 90.31 69 THR A O 1
ATOM 520 N N . THR A 1 70 ? 4.035 -10.75 -2.51 1 89.31 70 THR A N 1
ATOM 521 C CA . THR A 1 70 ? 4.316 -10.562 -3.93 1 89.31 70 THR A CA 1
ATOM 522 C C . THR A 1 70 ? 4.211 -9.086 -4.305 1 89.31 70 THR A C 1
ATOM 524 O O . THR A 1 70 ? 4.586 -8.695 -5.414 1 89.31 70 THR A O 1
ATOM 527 N N . ALA A 1 71 ? 3.736 -8.25 -3.428 1 88.31 71 ALA A N 1
ATOM 528 C CA . ALA A 1 71 ? 3.73 -6.801 -3.578 1 88.31 71 ALA A CA 1
ATOM 529 C C . ALA A 1 71 ? 3.117 -6.391 -4.914 1 88.31 71 ALA A C 1
ATOM 531 O O . ALA A 1 71 ? 3.721 -5.633 -5.676 1 88.31 71 ALA A O 1
ATOM 532 N N . TRP A 1 72 ? 1.938 -6.973 -5.258 1 89.56 72 TRP A N 1
ATOM 533 C CA . TRP A 1 72 ? 1.058 -6.551 -6.344 1 89.56 72 TRP A CA 1
ATOM 534 C C . TRP A 1 72 ? 1.69 -6.84 -7.703 1 89.56 72 TRP A C 1
ATOM 536 O O . TRP A 1 72 ? 1.344 -6.207 -8.703 1 89.56 72 TRP A O 1
ATOM 546 N N . VAL A 1 73 ? 2.617 -7.75 -7.781 1 91 73 VAL A N 1
ATOM 547 C CA . VAL A 1 73 ? 3.242 -8.055 -9.062 1 91 73 VAL A CA 1
ATOM 548 C C . VAL A 1 73 ? 2.266 -8.828 -9.945 1 91 73 VAL A C 1
ATOM 550 O O . VAL A 1 73 ? 1.416 -9.57 -9.445 1 91 73 VAL A O 1
ATOM 553 N N . THR A 1 74 ? 2.457 -8.594 -11.203 1 92.25 74 THR A N 1
ATOM 554 C CA . THR A 1 74 ? 1.747 -9.422 -12.18 1 92.25 74 THR A CA 1
ATOM 555 C C . THR A 1 74 ? 2.629 -10.57 -12.656 1 92.25 74 THR A C 1
ATOM 557 O O . THR A 1 74 ? 3.779 -10.359 -13.039 1 92.25 74 THR A O 1
ATOM 560 N N . ILE A 1 75 ? 2.062 -11.75 -12.562 1 91.44 75 ILE A N 1
ATOM 561 C CA . ILE A 1 75 ? 2.771 -12.938 -13.023 1 91.44 75 ILE A CA 1
ATOM 562 C C . ILE A 1 75 ? 2.039 -13.547 -14.219 1 91.44 75 ILE A C 1
ATOM 564 O O . ILE A 1 75 ? 0.829 -13.781 -14.156 1 91.44 75 ILE A O 1
ATOM 568 N N . SER A 1 76 ? 2.76 -13.688 -15.289 1 93.25 76 SER A N 1
ATOM 569 C CA . SER A 1 76 ? 2.217 -14.344 -16.469 1 93.25 76 SER A CA 1
ATOM 570 C C . SER A 1 76 ? 3.154 -15.438 -16.969 1 93.25 76 SER A C 1
ATOM 572 O O . SER A 1 76 ? 4.336 -15.453 -16.625 1 93.25 76 SER A O 1
ATOM 574 N N . GLY A 1 77 ? 2.514 -16.375 -17.734 1 93.56 77 GLY A N 1
ATOM 575 C CA . GLY A 1 77 ? 3.326 -17.453 -18.25 1 93.56 77 GLY A CA 1
ATOM 576 C C . GLY A 1 77 ? 2.504 -18.625 -18.781 1 93.56 77 GLY A C 1
ATOM 577 O O . GLY A 1 77 ? 1.382 -18.438 -19.25 1 93.56 77 GLY A O 1
ATOM 578 N N . SER A 1 78 ? 3.227 -19.719 -18.797 1 95.62 78 SER A N 1
ATOM 579 C CA . SER A 1 78 ? 2.59 -20.953 -19.234 1 95.62 78 SER A CA 1
ATOM 580 C C . SER A 1 78 ? 3.201 -22.172 -18.531 1 95.62 78 SER A C 1
ATOM 582 O O . SER A 1 78 ? 4.293 -22.078 -17.969 1 95.62 78 SER A O 1
ATOM 584 N N . PHE A 1 79 ? 2.396 -23.156 -18.531 1 94.75 79 PHE A N 1
ATOM 585 C CA . PHE A 1 79 ? 2.959 -24.422 -18.078 1 94.75 79 PHE A CA 1
ATOM 586 C C . PHE A 1 79 ? 2.553 -25.562 -19 1 94.75 79 PHE A C 1
ATOM 588 O O . PHE A 1 79 ? 1.575 -25.453 -19.75 1 94.75 79 PHE A O 1
ATOM 595 N N . GLU A 1 80 ? 3.338 -26.609 -18.953 1 96.88 80 GLU A N 1
ATOM 596 C CA . GLU A 1 80 ? 3.145 -27.812 -19.734 1 96.88 80 GLU A CA 1
ATOM 597 C C . GLU A 1 80 ? 3.42 -29.062 -18.891 1 96.88 80 GLU A C 1
ATOM 599 O O . GLU A 1 80 ? 4.484 -29.188 -18.281 1 96.88 80 GLU A O 1
ATOM 604 N N . ILE A 1 81 ? 2.389 -29.938 -18.875 1 96.62 81 ILE A N 1
ATOM 605 C CA . ILE A 1 81 ? 2.602 -31.188 -18.188 1 96.62 81 ILE A CA 1
ATOM 606 C C . ILE A 1 81 ? 3.529 -32.094 -19 1 96.62 81 ILE A C 1
ATOM 608 O O . ILE A 1 81 ? 3.312 -32.281 -20.203 1 96.62 81 ILE A O 1
ATOM 612 N N . THR A 1 82 ? 4.48 -32.625 -18.312 1 96.44 82 THR A N 1
ATOM 613 C CA . THR A 1 82 ? 5.465 -33.438 -19.016 1 96.44 82 THR A CA 1
ATOM 614 C C . THR A 1 82 ? 5.395 -34.875 -18.578 1 96.44 82 THR A C 1
ATOM 616 O O . THR A 1 82 ? 5.953 -35.781 -19.234 1 96.44 82 THR A O 1
ATOM 619 N N . SER A 1 83 ? 4.844 -35.125 -17.438 1 95.12 83 SER A N 1
ATOM 620 C CA . SER A 1 83 ? 4.668 -36.5 -16.922 1 95.12 83 SER A CA 1
ATOM 621 C C . SER A 1 83 ? 3.457 -36.562 -15.992 1 95.12 83 SER A C 1
ATOM 623 O O . SER A 1 83 ? 3.131 -35.594 -15.297 1 95.12 83 SER A O 1
ATOM 625 N N . PRO A 1 84 ? 2.678 -37.719 -15.93 1 96.19 84 PRO A N 1
ATOM 626 C CA . PRO A 1 84 ? 2.883 -38.969 -16.672 1 96.19 84 PRO A CA 1
ATOM 627 C C . PRO A 1 84 ? 2.365 -38.875 -18.109 1 96.19 84 PRO A C 1
ATOM 629 O O . PRO A 1 84 ? 1.763 -37.875 -18.5 1 96.19 84 PRO A O 1
ATOM 632 N N . ASP A 1 85 ? 2.516 -40 -18.922 1 94.38 85 ASP A N 1
ATOM 633 C CA . ASP A 1 85 ? 2.166 -40.031 -20.344 1 94.38 85 ASP A CA 1
ATOM 634 C C . ASP A 1 85 ? 0.668 -40.25 -20.531 1 94.38 85 ASP A C 1
ATOM 636 O O . ASP A 1 85 ? 0.09 -39.812 -21.531 1 94.38 85 ASP A O 1
ATOM 640 N N . GLU A 1 86 ? 0.065 -40.875 -19.609 1 94.38 86 GLU A N 1
ATOM 641 C CA . GLU A 1 86 ? -1.323 -41.281 -19.766 1 94.38 86 GLU A CA 1
ATOM 642 C C . GLU A 1 86 ? -2.26 -40.438 -18.922 1 94.38 86 GLU A C 1
ATOM 644 O O . GLU A 1 86 ? -1.812 -39.719 -18.016 1 94.38 86 GLU A O 1
ATOM 649 N N . GLY A 1 87 ? -3.498 -40.469 -19.25 1 96.62 87 GLY A N 1
ATOM 650 C CA . GLY A 1 87 ? -4.523 -39.844 -18.438 1 96.62 87 GLY A CA 1
ATOM 651 C C . GLY A 1 87 ? -4.691 -38.375 -18.719 1 96.62 87 GLY A C 1
ATOM 652 O O . GLY A 1 87 ? -4.047 -37.812 -19.609 1 96.62 87 GLY A O 1
ATOM 653 N N . THR A 1 88 ? -5.645 -37.812 -18.031 1 98.25 88 THR A N 1
ATOM 654 C CA . THR A 1 88 ? -5.926 -36.375 -18.125 1 98.25 88 THR A CA 1
ATOM 655 C C . THR A 1 88 ? -5.957 -35.75 -16.734 1 98.25 88 THR A C 1
ATOM 657 O O . THR A 1 88 ? -6.098 -36.438 -15.727 1 98.25 88 THR A O 1
ATOM 660 N N . TRP A 1 89 ? -5.789 -34.469 -16.719 1 98.06 89 TRP A N 1
ATOM 661 C CA . TRP A 1 89 ? -5.727 -33.781 -15.438 1 98.06 89 TRP A CA 1
ATOM 662 C C . TRP A 1 89 ? -6.785 -32.688 -15.375 1 98.06 89 TRP A C 1
ATOM 664 O O . TRP A 1 89 ? -7.02 -31.969 -16.359 1 98.06 89 TRP A O 1
ATOM 674 N N . ASP A 1 90 ? -7.422 -32.531 -14.258 1 98.5 90 ASP A N 1
ATOM 675 C CA . ASP A 1 90 ? -8.141 -31.344 -13.867 1 98.5 90 ASP A CA 1
ATOM 676 C C . ASP A 1 90 ? -7.289 -30.469 -12.93 1 98.5 90 ASP A C 1
ATOM 678 O O . ASP A 1 90 ? -6.773 -30.969 -11.922 1 98.5 90 ASP A O 1
ATOM 682 N N . ILE A 1 91 ? -7.082 -29.25 -13.305 1 97.88 91 ILE A N 1
ATOM 683 C CA . ILE A 1 91 ? -6.168 -28.375 -12.586 1 97.88 91 ILE A CA 1
ATOM 684 C C . ILE A 1 91 ? -6.906 -27.109 -12.148 1 97.88 91 ILE A C 1
ATOM 686 O O . ILE A 1 91 ? -7.523 -26.438 -12.969 1 97.88 91 ILE A O 1
ATOM 690 N N . VAL A 1 92 ? -6.812 -26.844 -10.852 1 97.94 92 VAL A N 1
ATOM 691 C CA . VAL A 1 92 ? -7.383 -25.609 -10.305 1 97.94 92 VAL A CA 1
ATOM 692 C C . VAL A 1 92 ? -6.312 -24.859 -9.523 1 97.94 92 VAL A C 1
ATOM 694 O O . VAL A 1 92 ? -5.648 -25.422 -8.656 1 97.94 92 VAL A O 1
ATOM 697 N N . VAL A 1 93 ? -6.105 -23.625 -9.914 1 96.69 93 VAL A N 1
ATOM 698 C CA . VAL A 1 93 ? -5.207 -22.734 -9.195 1 96.69 93 VAL A CA 1
ATOM 699 C C . VAL A 1 93 ? -5.996 -21.547 -8.648 1 96.69 93 VAL A C 1
ATOM 701 O O . VAL A 1 93 ? -6.754 -20.906 -9.383 1 96.69 93 VAL A O 1
ATOM 704 N N . LYS A 1 94 ? -5.785 -21.281 -7.395 1 97.38 94 LYS A N 1
ATOM 705 C CA . LYS A 1 94 ? -6.484 -20.156 -6.77 1 97.38 94 LYS A CA 1
ATOM 706 C C . LYS A 1 94 ? -5.512 -19.25 -6.023 1 97.38 94 LYS A C 1
ATOM 708 O O . LYS A 1 94 ? -4.453 -19.703 -5.574 1 97.38 94 LYS A O 1
ATOM 713 N N . ASP A 1 95 ? -5.832 -18.031 -5.953 1 97.06 95 ASP A N 1
ATOM 714 C CA . ASP A 1 95 ? -5.277 -17.062 -5.008 1 97.06 95 ASP A CA 1
ATOM 715 C C . ASP A 1 95 ? -6.32 -16.641 -3.98 1 97.06 95 ASP A C 1
ATOM 717 O O . ASP A 1 95 ? -7.148 -15.766 -4.258 1 97.06 95 ASP A O 1
ATOM 721 N N . GLY A 1 96 ? -6.211 -17.234 -2.83 1 95.31 96 GLY A N 1
ATOM 722 C CA . GLY A 1 96 ? -7.316 -17.094 -1.899 1 95.31 96 GLY A CA 1
ATOM 723 C C . GLY A 1 96 ? -8.633 -17.609 -2.449 1 95.31 96 GLY A C 1
ATOM 724 O O . GLY A 1 96 ? -8.727 -18.766 -2.85 1 95.31 96 GLY A O 1
ATOM 725 N N . SER A 1 97 ? -9.539 -16.656 -2.537 1 95.19 97 SER A N 1
ATOM 726 C CA . SER A 1 97 ? -10.844 -17.062 -3.047 1 95.19 97 SER A CA 1
ATOM 727 C C . SER A 1 97 ? -10.938 -16.844 -4.555 1 95.19 97 SER A C 1
ATOM 729 O O . SER A 1 97 ? -11.898 -17.281 -5.191 1 95.19 97 SER A O 1
ATOM 731 N N . HIS A 1 98 ? -10 -16.203 -5.121 1 96.38 98 HIS A N 1
ATOM 732 C CA . HIS A 1 98 ? -10.016 -15.891 -6.547 1 96.38 98 HIS A CA 1
ATOM 733 C C . HIS A 1 98 ? -9.445 -17.047 -7.371 1 96.38 98 HIS A C 1
ATOM 735 O O . HIS A 1 98 ? -8.32 -17.484 -7.141 1 96.38 98 HIS A O 1
ATOM 741 N N . THR A 1 99 ? -10.203 -17.531 -8.32 1 97.44 99 THR A N 1
ATOM 742 C CA . THR A 1 99 ? -9.742 -18.594 -9.203 1 97.44 99 THR A CA 1
ATOM 743 C C . THR A 1 99 ? -8.914 -18.016 -10.352 1 97.44 99 THR A C 1
ATOM 745 O O . THR A 1 99 ? -9.422 -17.234 -11.156 1 97.44 99 THR A O 1
ATOM 748 N N . ILE A 1 100 ? -7.719 -18.422 -10.453 1 96.12 100 ILE A N 1
ATOM 749 C CA . ILE A 1 100 ? -6.801 -17.984 -11.5 1 96.12 100 ILE A CA 1
ATOM 750 C C . ILE A 1 100 ? -6.969 -18.859 -12.734 1 96.12 100 ILE A C 1
ATOM 752 O O . ILE A 1 100 ? -6.949 -18.359 -13.867 1 96.12 100 ILE A O 1
ATOM 756 N N . LEU A 1 101 ? -7.047 -20.203 -12.453 1 96.69 101 LEU A N 1
ATOM 757 C CA . LEU A 1 101 ? -7.105 -21.219 -13.508 1 96.69 101 LEU A CA 1
ATOM 758 C C . LEU A 1 101 ? -8.016 -22.375 -13.109 1 96.69 101 LEU A C 1
ATOM 760 O O . LEU A 1 101 ? -7.965 -22.844 -11.969 1 96.69 101 LEU A O 1
ATOM 764 N N . ASN A 1 102 ? -8.867 -22.766 -13.945 1 97.88 102 ASN A N 1
ATOM 765 C CA . ASN A 1 102 ? -9.703 -23.953 -13.828 1 97.88 102 ASN A CA 1
ATOM 766 C C . ASN A 1 102 ? -9.805 -24.703 -15.164 1 97.88 102 ASN A C 1
ATOM 768 O O . ASN A 1 102 ? -10.586 -24.312 -16.031 1 97.88 102 ASN A O 1
ATOM 772 N N . LYS A 1 103 ? -8.969 -25.734 -15.297 1 97.88 103 LYS A N 1
ATOM 773 C CA . LYS A 1 103 ? -8.883 -26.484 -16.547 1 97.88 103 LYS A CA 1
ATOM 774 C C . LYS A 1 103 ? -9.203 -27.953 -16.328 1 97.88 103 LYS A C 1
ATOM 776 O O . LYS A 1 103 ? -8.727 -28.562 -15.367 1 97.88 103 LYS A O 1
ATOM 781 N N . LYS A 1 104 ? -9.984 -28.516 -17.188 1 97.81 104 LYS A N 1
ATOM 782 C CA . LYS A 1 104 ? -10.336 -29.938 -17.141 1 97.81 104 LYS A CA 1
ATOM 783 C C . LYS A 1 104 ? -9.781 -30.672 -18.344 1 97.81 104 LYS A C 1
ATOM 785 O O . LYS A 1 104 ? -9.641 -30.109 -19.422 1 97.81 104 LYS A O 1
ATOM 790 N N . GLY A 1 105 ? -9.406 -31.891 -18.094 1 97.81 105 GLY A N 1
ATOM 791 C CA . GLY A 1 105 ? -9.039 -32.781 -19.172 1 97.81 105 GLY A CA 1
ATOM 792 C C . GLY A 1 105 ? -7.723 -32.406 -19.828 1 97.81 105 GLY A C 1
ATOM 793 O O . GLY A 1 105 ? -7.551 -32.625 -21.047 1 97.81 105 GLY A O 1
ATOM 794 N N . VAL A 1 106 ? -6.832 -31.828 -19.125 1 97.81 106 VAL A N 1
ATOM 795 C CA . VAL A 1 106 ? -5.535 -31.422 -19.656 1 97.81 106 VAL A CA 1
ATOM 796 C C . VAL A 1 106 ? -4.676 -32.656 -19.906 1 97.81 106 VAL A C 1
ATOM 798 O O . VAL A 1 106 ? -4.578 -33.531 -19.031 1 97.81 106 VAL A O 1
ATOM 801 N N . LYS A 1 107 ? -4.016 -32.781 -21.031 1 97.44 107 LYS A N 1
ATOM 802 C CA . LYS A 1 107 ? -3.158 -33.938 -21.359 1 97.44 107 LYS A CA 1
ATOM 803 C C . LYS A 1 107 ? -1.689 -33.5 -21.391 1 97.44 107 LYS A C 1
ATOM 805 O O . LYS A 1 107 ? -1.375 -32.312 -21.453 1 97.44 107 LYS A O 1
ATOM 810 N N . LYS A 1 108 ? -0.824 -34.562 -21.25 1 97.44 108 LYS A N 1
ATOM 811 C CA . LYS A 1 108 ? 0.594 -34.281 -21.469 1 97.44 108 LYS A CA 1
ATOM 812 C C . LYS A 1 108 ? 0.818 -33.531 -22.766 1 97.44 108 LYS A C 1
ATOM 814 O O . LYS A 1 108 ? 0.238 -33.844 -23.797 1 97.44 108 LYS A O 1
ATOM 819 N N . GLY A 1 109 ? 1.639 -32.469 -22.609 1 96.56 109 GLY A N 1
ATOM 820 C CA . GLY A 1 109 ? 1.992 -31.703 -23.812 1 96.56 109 GLY A CA 1
ATOM 821 C C . GLY A 1 109 ? 1.118 -30.484 -24.031 1 96.56 109 GLY A C 1
ATOM 822 O O . GLY A 1 109 ? 1.474 -29.594 -24.812 1 96.56 109 GLY A O 1
ATOM 823 N N . ASP A 1 110 ? -0.067 -30.469 -23.453 1 96.25 110 ASP A N 1
ATOM 824 C CA . ASP A 1 110 ? -0.898 -29.281 -23.547 1 96.25 110 ASP A CA 1
ATOM 825 C C . ASP A 1 110 ? -0.213 -28.078 -22.906 1 96.25 110 ASP A C 1
ATOM 827 O O . ASP A 1 110 ? 0.314 -28.188 -21.797 1 96.25 110 ASP A O 1
ATOM 831 N N . LYS A 1 111 ? -0.131 -27.016 -23.578 1 96.06 111 LYS A N 1
ATOM 832 C CA . LYS A 1 111 ? 0.388 -25.766 -23.016 1 96.06 111 LYS A CA 1
ATOM 833 C C . LYS A 1 111 ? -0.746 -24.859 -22.531 1 96.06 111 LYS A C 1
ATOM 835 O O . LYS A 1 111 ? -1.633 -24.5 -23.312 1 96.06 111 LYS A O 1
ATOM 840 N N . ILE A 1 112 ? -0.708 -24.516 -21.297 1 96.75 112 ILE A N 1
ATOM 841 C CA . ILE A 1 112 ? -1.755 -23.688 -20.688 1 96.75 112 ILE A CA 1
ATOM 842 C C . ILE A 1 112 ? -1.168 -22.359 -20.234 1 96.75 112 ILE A C 1
ATOM 844 O O . ILE A 1 112 ? -0.206 -22.328 -19.453 1 96.75 112 ILE A O 1
ATOM 848 N N . SER A 1 113 ? -1.722 -21.297 -20.734 1 96.62 113 SER A N 1
ATOM 849 C CA . SER A 1 113 ? -1.271 -19.969 -20.344 1 96.62 113 SER A CA 1
ATOM 850 C C . SER A 1 113 ? -2.018 -19.469 -19.109 1 96.62 113 SER A C 1
ATOM 852 O O . SER A 1 113 ? -3.152 -19.891 -18.859 1 96.62 113 SER A O 1
ATOM 854 N N . PHE A 1 114 ? -1.378 -18.641 -18.328 1 94 114 PHE A N 1
ATOM 855 C CA . PHE A 1 114 ? -2.004 -18 -17.172 1 94 114 PHE A CA 1
ATOM 856 C C . PHE A 1 114 ? -1.507 -16.578 -17 1 94 114 PHE A C 1
ATOM 858 O O . PHE A 1 114 ? -0.447 -16.219 -17.516 1 94 114 PHE A O 1
ATOM 865 N N . LYS A 1 115 ? -2.256 -15.75 -16.375 1 93.5 115 LYS A N 1
ATOM 866 C CA . LYS A 1 115 ? -1.938 -14.383 -15.969 1 93.5 115 LYS A CA 1
ATOM 867 C C . LYS A 1 115 ? -2.703 -14 -14.711 1 93.5 115 LYS A C 1
ATOM 869 O O . LYS A 1 115 ? -3.904 -14.258 -14.602 1 93.5 115 LYS A O 1
ATOM 874 N N . HIS A 1 116 ? -1.943 -13.445 -13.82 1 94.5 116 HIS A N 1
ATOM 875 C CA . HIS A 1 116 ? -2.584 -13.07 -12.562 1 94.5 116 HIS A CA 1
ATOM 876 C C . HIS A 1 116 ? -1.896 -11.867 -11.93 1 94.5 116 HIS A C 1
ATOM 878 O O . HIS A 1 116 ? -0.681 -11.875 -11.719 1 94.5 116 HIS A O 1
ATOM 884 N N . LYS A 1 117 ? -2.668 -10.875 -11.641 1 94.19 117 LYS A N 1
ATOM 885 C CA . LYS A 1 117 ? -2.197 -9.766 -10.82 1 94.19 117 LYS A CA 1
ATOM 886 C C . LYS A 1 117 ? -2.395 -10.062 -9.336 1 94.19 117 LYS A C 1
ATOM 888 O O . LYS A 1 117 ? -3.529 -10.156 -8.859 1 94.19 117 LYS A O 1
ATOM 893 N N . THR A 1 118 ? -1.353 -10.156 -8.602 1 93.06 118 THR A N 1
ATOM 894 C CA . THR A 1 118 ? -1.428 -10.5 -7.188 1 93.06 118 THR A CA 1
ATOM 895 C C . THR A 1 118 ? -1.753 -9.273 -6.344 1 93.06 118 THR A C 1
ATOM 897 O O . THR A 1 118 ? -1.637 -8.141 -6.82 1 93.06 118 THR A O 1
ATOM 900 N N . GLY A 1 119 ? -2.215 -9.516 -5.16 1 89.75 119 GLY A N 1
ATOM 901 C CA . GLY A 1 119 ? -2.24 -8.477 -4.145 1 89.75 119 GLY A CA 1
ATOM 902 C C . GLY A 1 119 ? -0.908 -8.297 -3.441 1 89.75 119 GLY A C 1
ATOM 903 O O . GLY A 1 119 ? 0.143 -8.609 -4 1 89.75 119 GLY A O 1
ATOM 904 N N . PHE A 1 120 ? -0.975 -7.703 -2.268 1 86.5 120 PHE A N 1
ATOM 905 C CA . PHE A 1 120 ? 0.244 -7.555 -1.48 1 86.5 120 PHE A CA 1
ATOM 906 C C . PHE A 1 120 ? 0.851 -8.914 -1.163 1 86.5 120 PHE A C 1
ATOM 908 O O . PHE A 1 120 ? 2.062 -9.109 -1.295 1 86.5 120 PHE A O 1
ATOM 915 N N . LYS A 1 121 ? -0.037 -9.805 -0.719 1 90.75 121 LYS A N 1
ATOM 916 C CA . LYS A 1 121 ? 0.298 -11.203 -0.464 1 90.75 121 LYS A CA 1
ATOM 917 C C . LYS A 1 121 ? -0.508 -12.133 -1.364 1 90.75 121 LYS A C 1
ATOM 919 O O . LYS A 1 121 ? -1.704 -11.922 -1.575 1 90.75 121 LYS A O 1
ATOM 924 N N . ALA A 1 122 ? 0.183 -13.117 -1.885 1 93.25 122 ALA A 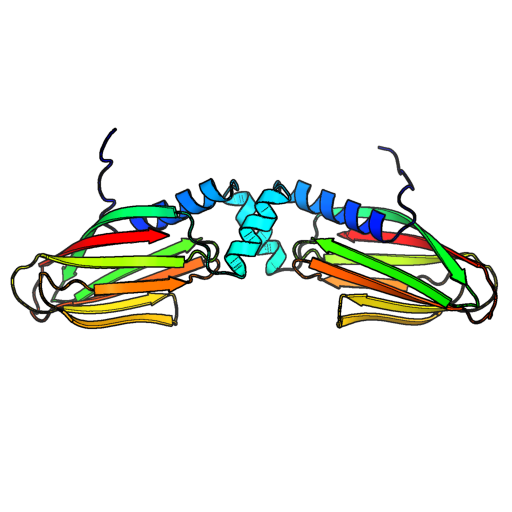N 1
ATOM 925 C CA . ALA A 1 122 ? -0.496 -14.148 -2.67 1 93.25 122 ALA A CA 1
ATOM 926 C C . ALA A 1 122 ? -0.625 -15.445 -1.879 1 93.25 122 ALA A C 1
ATOM 928 O O . ALA A 1 122 ? 0.334 -15.891 -1.246 1 93.25 122 ALA A O 1
ATOM 929 N N . ASN A 1 123 ? -1.788 -15.906 -1.802 1 95.81 123 ASN A N 1
ATOM 930 C CA . ASN A 1 123 ? -2.074 -17.234 -1.258 1 95.81 123 ASN A CA 1
ATOM 931 C C . ASN A 1 123 ? -2.463 -18.219 -2.355 1 95.81 123 ASN A C 1
ATOM 933 O O . ASN A 1 123 ? -3.648 -18.422 -2.621 1 95.81 123 ASN A O 1
ATOM 937 N N . ILE A 1 124 ? -1.521 -18.906 -2.85 1 95.69 124 ILE A N 1
ATOM 938 C CA . ILE A 1 124 ? -1.73 -19.734 -4.031 1 95.69 124 ILE A CA 1
ATOM 939 C C . ILE A 1 124 ? -2.008 -21.172 -3.611 1 95.69 124 ILE A C 1
ATOM 941 O O . ILE A 1 124 ? -1.285 -21.734 -2.785 1 95.69 124 ILE A O 1
ATOM 945 N N . SER A 1 125 ? -3.043 -21.672 -4.125 1 96.06 125 SER A N 1
ATOM 946 C CA . SER A 1 125 ? -3.355 -23.094 -3.955 1 96.06 125 SER A CA 1
ATOM 947 C C . SER A 1 125 ? -3.488 -23.797 -5.305 1 96.06 125 SER A C 1
ATOM 949 O O . SER A 1 125 ? -4.047 -23.234 -6.246 1 96.06 125 SER A O 1
ATOM 951 N N . LEU A 1 126 ? -2.949 -24.953 -5.367 1 95.81 126 LEU A N 1
ATOM 952 C CA . LEU A 1 126 ? -3.008 -25.828 -6.539 1 95.81 126 LEU A CA 1
ATOM 953 C C . LEU A 1 126 ? -3.67 -27.156 -6.203 1 95.81 126 LEU A C 1
ATOM 955 O O . LEU A 1 126 ? -3.209 -27.875 -5.312 1 95.81 126 LEU A O 1
ATOM 959 N N . ASP A 1 127 ? -4.711 -27.422 -6.887 1 97.06 127 ASP A N 1
ATOM 960 C CA . ASP A 1 127 ? -5.371 -28.719 -6.816 1 97.06 127 ASP A CA 1
ATOM 961 C C . ASP A 1 127 ? -5.348 -29.422 -8.172 1 97.06 127 ASP A C 1
ATOM 963 O O . ASP A 1 127 ? -5.688 -28.828 -9.195 1 97.06 127 ASP A O 1
ATOM 967 N N . VAL A 1 128 ? -4.961 -30.656 -8.117 1 97.31 128 VAL A N 1
ATOM 968 C CA . VAL A 1 128 ? -4.984 -31.438 -9.352 1 97.31 128 VAL A CA 1
ATOM 969 C C . VAL A 1 128 ? -5.715 -32.75 -9.117 1 97.31 128 VAL A C 1
ATOM 971 O O . VAL A 1 128 ? -5.641 -33.312 -8.023 1 97.31 128 VAL A O 1
ATOM 974 N N . THR A 1 129 ? -6.422 -33.188 -10.055 1 98.12 129 THR A N 1
ATOM 975 C CA . THR A 1 129 ? -7.059 -34.5 -10.086 1 98.12 129 THR A CA 1
ATOM 976 C C . THR A 1 129 ? -6.707 -35.219 -11.375 1 98.12 129 THR A C 1
ATOM 978 O O . THR A 1 129 ? -6.887 -34.688 -12.477 1 98.12 129 THR A O 1
ATOM 981 N N . TRP A 1 130 ? -6.207 -36.344 -11.172 1 97.94 130 TRP A N 1
ATOM 982 C CA . TRP A 1 130 ? -5.836 -37.219 -12.289 1 97.94 130 TRP A CA 1
ATOM 983 C C . TRP A 1 130 ? -6.98 -38.156 -12.648 1 97.94 130 TRP A C 1
ATOM 985 O O . TRP A 1 130 ? -7.715 -38.625 -11.766 1 97.94 130 TRP A O 1
ATOM 995 N N . SER A 1 131 ? -7.074 -38.469 -13.906 1 97.62 131 SER A N 1
ATOM 996 C CA . SER A 1 131 ? -8.133 -39.375 -14.352 1 97.62 131 SER A CA 1
ATOM 997 C C . SER A 1 131 ? -7.898 -40.812 -13.867 1 97.62 131 SER A C 1
ATOM 999 O O . SER A 1 131 ? -8.828 -41.625 -13.836 1 97.62 131 SER A O 1
ATOM 1001 N N . GLU A 1 132 ? -6.559 -41 -13.516 1 95.19 132 GLU A N 1
ATOM 1002 C CA . GLU A 1 132 ? -6.211 -42.281 -12.961 1 95.19 132 GLU A CA 1
ATOM 1003 C C . GLU A 1 132 ? -6.203 -42.25 -11.438 1 95.19 132 GLU A C 1
ATOM 1005 O O . GLU A 1 132 ? -5.559 -41.406 -10.836 1 95.19 132 GLU A O 1
ATOM 1010 N N . ALA A 1 133 ? -6.965 -43.094 -10.773 1 92.5 133 ALA A N 1
ATOM 1011 C CA . ALA A 1 133 ? -7.066 -43.125 -9.312 1 92.5 133 ALA A CA 1
ATOM 1012 C C . ALA A 1 133 ? -5.922 -43.938 -8.703 1 92.5 133 ALA A C 1
ATOM 1014 O O . ALA A 1 133 ? -6.152 -44.906 -7.977 1 92.5 133 ALA A O 1
ATOM 1015 N N . LYS A 1 134 ? -4.648 -43.562 -9 1 95.94 134 LYS A N 1
ATOM 1016 C CA . LYS A 1 134 ? -3.457 -44.219 -8.469 1 95.94 134 LYS A CA 1
ATOM 1017 C C . LYS A 1 134 ? -2.402 -43.188 -8.062 1 95.94 134 LYS A C 1
ATOM 1019 O O . LYS A 1 134 ? -2.572 -42 -8.297 1 95.94 134 LYS A O 1
ATOM 1024 N N . ASP A 1 135 ? -1.323 -43.688 -7.379 1 97.06 135 ASP A N 1
ATOM 1025 C CA . ASP A 1 135 ? -0.217 -42.812 -6.988 1 97.06 135 ASP A CA 1
ATOM 1026 C C . ASP A 1 135 ? 0.677 -42.5 -8.188 1 97.06 135 ASP A C 1
ATOM 1028 O O . ASP A 1 135 ? 0.905 -43.344 -9.039 1 97.06 135 ASP A O 1
ATOM 1032 N N . THR A 1 136 ? 1.077 -41.281 -8.273 1 96.69 136 THR A N 1
ATOM 1033 C CA . THR A 1 136 ? 2.023 -40.844 -9.305 1 96.69 136 THR A CA 1
ATOM 1034 C C . THR A 1 136 ? 2.707 -39.531 -8.922 1 96.69 136 THR A C 1
ATOM 1036 O O . THR A 1 136 ? 2.572 -39.062 -7.789 1 96.69 136 THR A O 1
ATOM 1039 N N . THR A 1 137 ? 3.504 -39.094 -9.766 1 95.06 137 THR A N 1
ATOM 1040 C CA . THR A 1 137 ? 4.102 -37.781 -9.664 1 95.06 137 THR A CA 1
ATOM 1041 C C . THR A 1 137 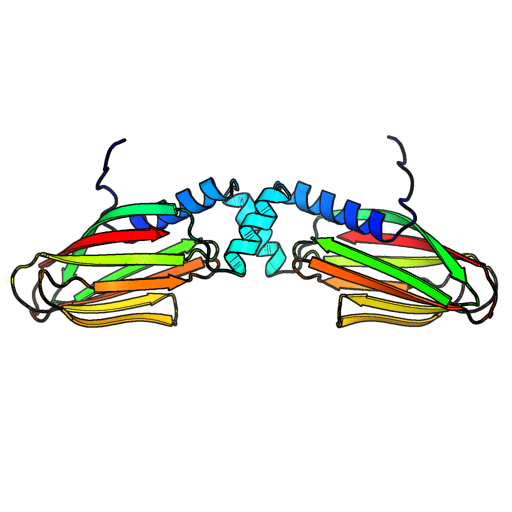? 3.795 -36.938 -10.906 1 95.06 137 THR A C 1
ATOM 1043 O O . THR A 1 137 ? 4.117 -37.344 -12.023 1 95.06 137 THR A O 1
ATOM 1046 N N . LEU A 1 138 ? 3.141 -35.844 -10.68 1 95.44 138 LEU A N 1
ATOM 1047 C CA . LEU A 1 138 ?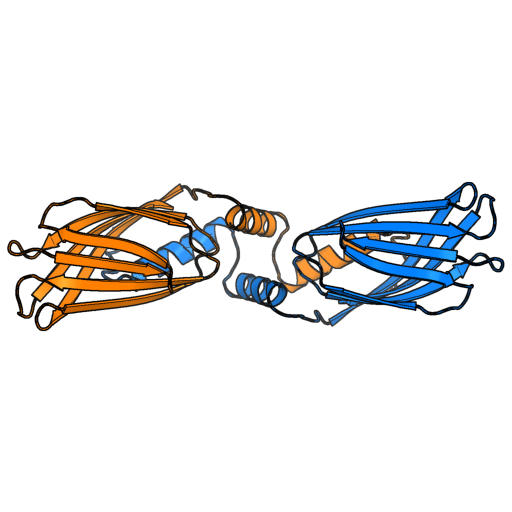 2.941 -34.906 -11.758 1 95.44 138 LEU A CA 1
ATOM 1048 C C . LEU A 1 138 ? 4.203 -34.062 -11.992 1 95.44 138 LEU A C 1
ATOM 1050 O O . LEU A 1 138 ? 4.754 -33.5 -11.055 1 95.44 138 LEU A O 1
ATOM 1054 N N . GLU A 1 139 ? 4.641 -34.062 -13.203 1 94.5 139 GLU A N 1
ATOM 1055 C CA . GLU A 1 139 ? 5.758 -33.188 -13.586 1 94.5 139 GLU A CA 1
ATOM 1056 C C . GLU A 1 139 ? 5.344 -32.188 -14.664 1 94.5 139 GLU A C 1
ATOM 1058 O O . GLU A 1 139 ? 4.59 -32.531 -15.578 1 94.5 139 GLU A O 1
ATOM 1063 N N . ALA A 1 140 ? 5.793 -30.984 -14.469 1 94.38 140 ALA A N 1
ATOM 1064 C CA . ALA A 1 140 ? 5.473 -29.938 -15.43 1 94.38 140 ALA A CA 1
ATOM 1065 C C . ALA A 1 140 ? 6.629 -28.938 -15.562 1 94.38 140 ALA A C 1
ATOM 1067 O O . ALA A 1 140 ? 7.477 -28.844 -14.672 1 94.38 140 ALA A O 1
ATOM 1068 N N . LYS A 1 141 ? 6.664 -28.328 -16.703 1 93.62 141 LYS A N 1
ATOM 1069 C CA . LYS A 1 141 ? 7.512 -27.156 -16.922 1 93.62 141 LYS A CA 1
ATOM 1070 C C . LYS A 1 141 ? 6.695 -25.859 -16.875 1 93.62 141 LYS A C 1
ATOM 1072 O O . LYS A 1 141 ? 5.629 -25.781 -17.484 1 93.62 141 LYS A O 1
ATOM 1077 N N . ILE A 1 142 ? 7.176 -24.953 -16.141 1 92.06 142 ILE A N 1
ATOM 1078 C CA . ILE A 1 142 ? 6.504 -23.672 -15.984 1 92.06 142 ILE A CA 1
ATOM 1079 C C . ILE A 1 142 ? 7.438 -22.547 -16.422 1 92.06 142 ILE A C 1
ATOM 1081 O O . ILE A 1 142 ? 8.602 -22.5 -16.016 1 92.06 142 ILE A O 1
ATOM 1085 N N . HIS A 1 143 ? 6.969 -21.781 -17.281 1 91.94 143 HIS A N 1
ATOM 1086 C CA . HIS A 1 143 ? 7.617 -20.516 -17.609 1 91.94 143 HIS A CA 1
ATOM 1087 C C . HIS A 1 143 ? 6.836 -19.328 -17.031 1 91.94 143 HIS A C 1
ATOM 1089 O O . HIS A 1 143 ? 5.672 -19.125 -17.375 1 91.94 143 HIS A O 1
ATOM 1095 N N . ALA A 1 144 ? 7.43 -18.656 -16.125 1 90.38 144 ALA A N 1
ATOM 1096 C CA . ALA A 1 144 ? 6.777 -17.516 -15.484 1 90.38 144 ALA A CA 1
ATOM 1097 C C . ALA A 1 144 ? 7.527 -16.219 -15.789 1 90.38 144 ALA A C 1
ATOM 1099 O O . ALA A 1 144 ? 8.758 -16.188 -15.766 1 90.38 144 ALA A O 1
ATOM 1100 N N . SER A 1 145 ? 6.727 -15.195 -16.109 1 91.31 145 SER A N 1
ATOM 1101 C CA . SER A 1 145 ? 7.262 -13.859 -16.328 1 91.31 145 SER A CA 1
ATOM 1102 C C . SER A 1 145 ? 6.602 -12.844 -15.391 1 91.31 145 SER A C 1
ATOM 1104 O O . SER A 1 145 ? 5.418 -12.961 -15.078 1 91.31 145 SER A O 1
ATOM 1106 N N . TYR A 1 146 ? 7.395 -11.953 -15.008 1 87.62 146 TYR A N 1
ATOM 1107 C CA . TYR A 1 146 ? 6.891 -10.906 -14.133 1 87.62 146 TYR A CA 1
ATOM 1108 C C . TYR A 1 146 ? 7.734 -9.641 -14.25 1 87.62 146 TYR A C 1
ATOM 1110 O O . TYR A 1 146 ? 8.883 -9.695 -14.703 1 87.62 146 TYR A O 1
ATOM 1118 N N . MET B 1 1 ? 24.719 -17.062 -17.234 1 26.55 1 MET B N 1
ATOM 1119 C CA . MET B 1 1 ? 24.328 -17.297 -15.844 1 26.55 1 MET B CA 1
ATOM 1120 C C . MET B 1 1 ? 23.297 -18.422 -15.758 1 26.55 1 MET B C 1
ATOM 1122 O O . MET B 1 1 ? 22.438 -18.562 -16.641 1 26.55 1 MET B O 1
ATOM 1126 N N . THR B 1 2 ? 23.5 -19.531 -14.891 1 27.95 2 THR B N 1
ATOM 1127 C CA . THR B 1 2 ? 23.031 -20.906 -14.734 1 27.95 2 THR B CA 1
ATOM 1128 C C . THR B 1 2 ? 21.531 -20.938 -14.5 1 27.95 2 THR B C 1
ATOM 1130 O O . THR B 1 2 ? 20.984 -20.094 -13.781 1 27.95 2 THR B O 1
ATOM 1133 N N . GLY B 1 3 ? 20.781 -21.453 -15.336 1 30.91 3 GLY B N 1
ATOM 1134 C CA . GLY B 1 3 ? 19.484 -22.062 -15.547 1 30.91 3 GLY B CA 1
ATOM 1135 C C . GLY B 1 3 ? 18.984 -22.844 -14.336 1 30.91 3 GLY B C 1
ATOM 1136 O O . GLY B 1 3 ? 18.719 -24.047 -14.422 1 30.91 3 GLY B O 1
ATOM 1137 N N . GLN B 1 4 ? 19.562 -22.578 -13.18 1 33.5 4 GLN B N 1
ATOM 1138 C CA . GLN B 1 4 ? 19.328 -23.516 -12.086 1 33.5 4 GLN B CA 1
ATOM 1139 C C . GLN B 1 4 ? 17.844 -23.844 -11.953 1 33.5 4 GLN B C 1
ATOM 1141 O O . GLN B 1 4 ? 17 -22.938 -11.812 1 33.5 4 GLN B O 1
ATOM 1146 N N . LEU B 1 5 ? 17.484 -24.891 -12.438 1 38.53 5 LEU B N 1
ATOM 1147 C CA . LEU B 1 5 ? 16.281 -25.719 -12.477 1 38.53 5 LEU B CA 1
ATOM 1148 C C . LEU B 1 5 ? 15.617 -25.781 -11.109 1 38.53 5 LEU B C 1
ATOM 1150 O O . LEU B 1 5 ? 14.609 -26.453 -10.938 1 38.53 5 LEU B O 1
ATOM 1154 N N . GLU B 1 6 ? 16.125 -25.266 -9.984 1 42.78 6 GLU B N 1
ATOM 1155 C CA . GLU B 1 6 ? 15.953 -25.922 -8.688 1 42.78 6 GLU B CA 1
ATOM 1156 C C . GLU B 1 6 ? 14.477 -26.031 -8.32 1 42.78 6 GLU B C 1
ATOM 1158 O O . GLU B 1 6 ? 14.008 -27.094 -7.898 1 42.78 6 GLU B O 1
ATOM 1163 N N . ASN B 1 7 ? 13.844 -24.922 -7.652 1 48.47 7 ASN B N 1
ATOM 1164 C CA . ASN B 1 7 ? 12.875 -25.234 -6.609 1 48.47 7 ASN B CA 1
ATOM 1165 C C . ASN B 1 7 ? 11.555 -25.719 -7.199 1 48.47 7 ASN B C 1
ATOM 1167 O O . ASN B 1 7 ? 10.914 -24.984 -7.961 1 48.47 7 ASN B O 1
ATOM 1171 N N . THR B 1 8 ? 11.375 -27.156 -7.242 1 61.97 8 THR B N 1
ATOM 1172 C CA . THR B 1 8 ? 10.375 -28.078 -7.773 1 61.97 8 THR B CA 1
ATOM 1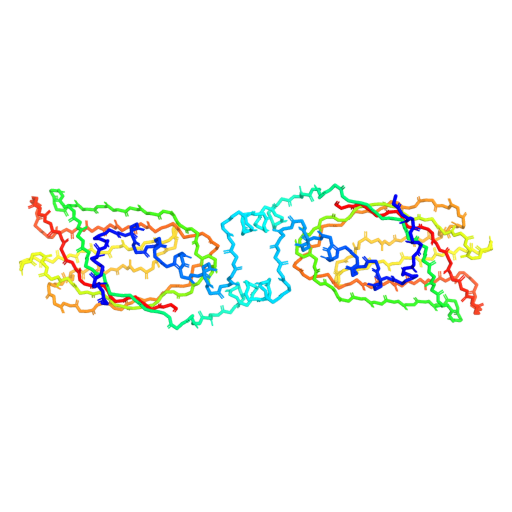173 C C . THR B 1 8 ? 8.984 -27.734 -7.234 1 61.97 8 THR B C 1
ATOM 1175 O O . THR B 1 8 ? 7.988 -28.344 -7.645 1 61.97 8 THR B O 1
ATOM 1178 N N . GLU B 1 9 ? 9.031 -26.766 -6.285 1 75.31 9 GLU B N 1
ATOM 1179 C CA . GLU B 1 9 ? 7.699 -26.609 -5.699 1 75.31 9 GLU B CA 1
ATOM 1180 C C . GLU B 1 9 ? 7.207 -25.172 -5.824 1 75.31 9 GLU B C 1
ATOM 1182 O O . GLU B 1 9 ? 7.973 -24.281 -6.191 1 75.31 9 GLU B O 1
ATOM 1187 N N . LEU B 1 10 ? 6.039 -25.109 -5.828 1 78.38 10 LEU B N 1
ATOM 1188 C CA . LEU B 1 10 ? 5.324 -23.828 -5.875 1 78.38 10 LEU B CA 1
ATOM 1189 C C . LEU B 1 10 ? 5.949 -22.828 -4.914 1 78.38 10 LEU B C 1
ATOM 1191 O O . LEU B 1 10 ? 6.109 -21.656 -5.258 1 78.38 10 LEU B O 1
ATOM 1195 N N . ALA B 1 11 ? 6.414 -23.312 -3.838 1 80.62 11 ALA B N 1
ATOM 1196 C CA . ALA B 1 11 ? 7 -22.453 -2.812 1 80.62 11 ALA B CA 1
ATOM 1197 C C . ALA B 1 11 ? 8.312 -21.844 -3.299 1 80.62 11 ALA B C 1
ATOM 1199 O O . ALA B 1 11 ? 8.57 -20.656 -3.074 1 80.62 11 ALA B O 1
ATOM 1200 N N . GLY B 1 12 ? 9.047 -22.656 -3.959 1 79.38 12 GLY B N 1
ATOM 1201 C CA . GLY B 1 12 ? 10.312 -22.156 -4.48 1 79.38 12 GLY B CA 1
ATOM 1202 C C . GLY B 1 12 ? 10.133 -21.094 -5.551 1 79.38 12 GLY B C 1
ATOM 1203 O O . GLY B 1 12 ? 10.852 -20.094 -5.562 1 79.38 12 GLY B O 1
ATOM 1204 N N . THR B 1 13 ? 9.234 -21.281 -6.355 1 77.88 13 THR B N 1
ATOM 1205 C CA . THR B 1 13 ? 8.938 -20.328 -7.414 1 77.88 13 THR B CA 1
ATOM 1206 C C . THR B 1 13 ? 8.5 -18.984 -6.824 1 77.88 13 THR B C 1
ATOM 1208 O O . THR B 1 13 ? 8.992 -17.938 -7.223 1 77.88 13 THR B O 1
ATOM 1211 N N . MET B 1 14 ? 7.629 -19.062 -5.895 1 86.62 14 MET B N 1
ATOM 1212 C CA . MET B 1 14 ? 7.078 -17.828 -5.32 1 86.62 14 MET B CA 1
ATOM 1213 C C . MET B 1 14 ? 8.133 -17.094 -4.508 1 86.62 14 MET B C 1
ATOM 1215 O O . MET B 1 14 ? 8.141 -15.859 -4.465 1 86.62 14 MET B O 1
ATOM 1219 N N . THR B 1 15 ? 9 -17.891 -3.936 1 87.94 15 THR B N 1
ATOM 1220 C CA . THR B 1 15 ? 10.109 -17.266 -3.209 1 87.94 15 THR B CA 1
ATOM 1221 C C . THR B 1 15 ? 11.039 -16.531 -4.168 1 87.94 15 THR B C 1
ATOM 1223 O O . THR B 1 15 ? 11.492 -15.422 -3.871 1 87.94 15 THR B O 1
ATOM 1226 N N . ALA B 1 16 ? 11.281 -17.156 -5.258 1 83.94 16 ALA B N 1
ATOM 1227 C CA . ALA B 1 16 ? 12.133 -16.516 -6.258 1 83.94 16 ALA B CA 1
ATOM 1228 C C . ALA B 1 16 ? 11.508 -15.234 -6.781 1 83.94 16 ALA B C 1
ATOM 1230 O O . ALA B 1 16 ? 12.188 -14.227 -6.941 1 83.94 16 ALA B O 1
ATOM 1231 N N . VAL B 1 17 ? 10.258 -15.273 -7.055 1 84.38 17 VAL B N 1
ATOM 1232 C CA . VAL B 1 17 ? 9.523 -14.102 -7.508 1 84.38 17 VAL B CA 1
ATOM 1233 C C . VAL B 1 17 ? 9.617 -13 -6.457 1 84.38 17 VAL B C 1
ATOM 1235 O O . VAL B 1 17 ? 9.922 -11.844 -6.781 1 84.38 17 VAL B O 1
ATOM 1238 N N . HIS B 1 18 ? 9.367 -13.383 -5.25 1 90.25 18 HIS B N 1
ATOM 1239 C CA . HIS B 1 18 ? 9.461 -12.445 -4.137 1 90.25 18 HIS B CA 1
ATOM 1240 C C . HIS B 1 18 ? 10.828 -11.766 -4.102 1 90.25 18 HIS B C 1
ATOM 1242 O O . HIS B 1 18 ? 10.906 -10.539 -4.027 1 90.25 18 HIS B O 1
ATOM 1248 N N . ASN B 1 19 ? 11.828 -12.562 -4.195 1 90.12 19 ASN B N 1
ATOM 1249 C CA . ASN B 1 19 ? 13.18 -12.031 -4.121 1 90.12 19 ASN B CA 1
ATOM 1250 C C . ASN B 1 19 ? 13.469 -11.07 -5.273 1 90.12 19 ASN B C 1
ATOM 1252 O O . ASN B 1 19 ? 14.125 -10.047 -5.082 1 90.12 19 ASN B O 1
ATOM 1256 N N . ASP B 1 20 ? 13.008 -11.375 -6.379 1 88.5 20 ASP B N 1
ATOM 1257 C CA . ASP B 1 20 ? 13.219 -10.516 -7.543 1 88.5 20 ASP B CA 1
ATOM 1258 C C . ASP B 1 20 ? 12.492 -9.188 -7.387 1 88.5 20 ASP B C 1
ATOM 1260 O O . ASP B 1 20 ? 13.023 -8.133 -7.746 1 88.5 20 ASP B O 1
ATOM 1264 N N . ILE B 1 21 ? 11.305 -9.258 -6.879 1 87.12 21 ILE B N 1
ATOM 1265 C CA . ILE B 1 21 ? 10.523 -8.047 -6.664 1 87.12 21 ILE B CA 1
ATOM 1266 C C . ILE B 1 21 ? 11.234 -7.133 -5.672 1 87.12 21 ILE B C 1
ATOM 1268 O O . ILE B 1 21 ? 11.398 -5.938 -5.922 1 87.12 21 ILE B O 1
ATOM 1272 N N . MET B 1 22 ? 11.641 -7.758 -4.605 1 91.94 22 MET B N 1
ATOM 1273 C CA . MET B 1 22 ? 12.328 -6.996 -3.57 1 91.94 22 MET B CA 1
ATOM 1274 C C . MET B 1 22 ? 13.602 -6.359 -4.121 1 91.94 22 MET B C 1
ATOM 1276 O O . MET B 1 22 ? 13.891 -5.195 -3.838 1 91.94 22 MET B O 1
ATOM 1280 N N . ALA B 1 23 ? 14.234 -7.121 -4.922 1 91 23 ALA B N 1
ATOM 1281 C CA . ALA B 1 23 ? 15.461 -6.613 -5.531 1 91 23 ALA B CA 1
ATOM 1282 C C . ALA B 1 23 ? 15.164 -5.473 -6.5 1 91 23 ALA B C 1
ATOM 1284 O O . ALA B 1 23 ? 15.898 -4.488 -6.559 1 91 23 ALA B O 1
ATOM 1285 N N . HIS B 1 24 ? 14.141 -5.613 -7.195 1 88.88 24 HIS B N 1
ATOM 1286 C CA . HIS B 1 24 ? 13.758 -4.609 -8.18 1 88.88 24 HIS B CA 1
ATOM 1287 C C . HIS B 1 24 ? 13.383 -3.291 -7.508 1 88.88 24 HIS B C 1
ATOM 1289 O O . HIS B 1 24 ? 13.75 -2.217 -7.996 1 88.88 24 HIS B O 1
ATOM 1295 N N . ILE B 1 25 ? 12.617 -3.439 -6.465 1 89.06 25 ILE B N 1
ATOM 1296 C CA . ILE B 1 25 ? 12.18 -2.246 -5.746 1 89.06 25 ILE B CA 1
ATOM 1297 C C . ILE B 1 25 ? 13.336 -1.702 -4.906 1 89.06 25 ILE B C 1
ATOM 1299 O O . ILE B 1 25 ? 13.43 -0.493 -4.68 1 89.06 25 ILE B O 1
ATOM 1303 N N . GLY B 1 26 ? 14.164 -2.576 -4.434 1 92.38 26 GLY B N 1
ATOM 1304 C CA . GLY B 1 26 ? 15.273 -2.188 -3.578 1 92.38 26 GLY B CA 1
ATOM 1305 C C . GLY B 1 26 ? 14.875 -2.043 -2.119 1 92.38 26 GLY B C 1
ATOM 1306 O O . GLY B 1 26 ? 15.352 -1.14 -1.43 1 92.38 26 GLY B O 1
ATOM 1307 N N . ILE B 1 27 ? 13.906 -2.836 -1.655 1 92.62 27 ILE B N 1
ATOM 1308 C CA . ILE B 1 27 ? 13.508 -2.773 -0.254 1 92.62 27 ILE B CA 1
ATOM 1309 C C . ILE B 1 27 ? 13.625 -4.156 0.38 1 92.62 27 ILE B C 1
ATOM 1311 O O . ILE B 1 27 ? 13.602 -5.172 -0.32 1 92.62 27 ILE B O 1
ATOM 1315 N N . THR B 1 28 ? 13.789 -4.168 1.67 1 93.75 28 THR B N 1
ATOM 1316 C CA . THR B 1 28 ? 13.859 -5.414 2.422 1 93.75 28 THR B CA 1
ATOM 1317 C C . THR B 1 28 ? 12.477 -5.855 2.875 1 93.75 28 THR B C 1
ATOM 1319 O O . THR B 1 28 ? 11.523 -5.066 2.834 1 93.75 28 THR B O 1
ATOM 1322 N N . ASP B 1 29 ? 12.359 -7.109 3.363 1 91.31 29 ASP B N 1
ATOM 1323 C CA . ASP B 1 29 ? 11.102 -7.625 3.893 1 91.31 29 ASP B CA 1
ATOM 1324 C C . ASP B 1 29 ? 10.633 -6.812 5.098 1 91.31 29 ASP B C 1
ATOM 1326 O O . ASP B 1 29 ? 9.445 -6.523 5.242 1 91.31 29 ASP B O 1
ATOM 1330 N N . ALA B 1 30 ? 11.586 -6.469 5.887 1 91.62 30 ALA B N 1
ATOM 1331 C CA . ALA B 1 30 ? 11.266 -5.703 7.086 1 91.62 30 ALA B CA 1
ATOM 1332 C C . ALA B 1 30 ? 10.68 -4.34 6.727 1 91.62 30 ALA B C 1
ATOM 1334 O O . ALA B 1 30 ? 9.719 -3.883 7.359 1 91.62 30 ALA B O 1
ATOM 1335 N N . GLN B 1 31 ? 11.234 -3.705 5.762 1 91.94 31 GLN B N 1
ATOM 1336 C CA . GLN B 1 31 ? 10.742 -2.414 5.293 1 91.94 31 GLN B CA 1
ATOM 1337 C C . GLN B 1 31 ? 9.344 -2.539 4.699 1 91.94 31 GLN B C 1
ATOM 1339 O O . GLN B 1 31 ? 8.469 -1.711 4.969 1 91.94 31 GLN B O 1
ATOM 1344 N N . LEU B 1 32 ? 9.172 -3.514 3.895 1 91.31 32 LEU B N 1
ATOM 1345 C CA . LEU B 1 32 ? 7.875 -3.76 3.283 1 91.31 32 LEU B CA 1
ATOM 1346 C C . LEU B 1 32 ? 6.812 -4.012 4.348 1 91.31 32 LEU B C 1
ATOM 1348 O O . LEU B 1 32 ? 5.695 -3.5 4.25 1 91.31 32 LEU B O 1
ATOM 1352 N N . GLU B 1 33 ? 7.141 -4.812 5.344 1 89 33 GLU B N 1
ATOM 1353 C CA . GLU B 1 33 ? 6.215 -5.109 6.434 1 89 33 GLU B CA 1
ATOM 1354 C C . GLU B 1 33 ? 5.824 -3.842 7.184 1 89 33 GLU B C 1
ATOM 1356 O O . GLU B 1 33 ? 4.664 -3.676 7.566 1 89 33 GLU B O 1
ATOM 1361 N N . LYS B 1 34 ? 6.766 -3.023 7.426 1 88.88 34 LYS B N 1
ATOM 1362 C CA . LYS B 1 34 ? 6.465 -1.752 8.078 1 88.88 34 LYS B CA 1
ATOM 1363 C C . LYS B 1 34 ? 5.445 -0.952 7.273 1 88.88 34 LYS B C 1
ATOM 1365 O O . LYS B 1 34 ? 4.508 -0.386 7.84 1 88.88 34 LYS B O 1
ATOM 1370 N N . LEU B 1 35 ? 5.695 -0.902 5.992 1 89 35 LEU B N 1
ATOM 1371 C CA . LEU B 1 35 ? 4.805 -0.161 5.105 1 89 35 LEU B CA 1
ATOM 1372 C C . LEU B 1 35 ? 3.396 -0.75 5.129 1 89 35 LEU B C 1
ATOM 1374 O O . LEU B 1 35 ? 2.41 -0.012 5.188 1 89 35 LEU B O 1
ATOM 1378 N N . MET B 1 36 ? 3.328 -2.016 5.148 1 87.38 36 MET B N 1
ATOM 1379 C CA . MET B 1 36 ? 2.027 -2.678 5.164 1 87.38 36 MET B CA 1
ATOM 1380 C C . MET B 1 36 ? 1.297 -2.414 6.477 1 87.38 36 MET B C 1
ATOM 1382 O O . MET B 1 36 ? 0.082 -2.203 6.48 1 87.38 36 MET B O 1
ATOM 1386 N N . LYS B 1 37 ? 2.006 -2.516 7.539 1 88.88 37 LYS B N 1
ATOM 1387 C CA . LYS B 1 37 ? 1.402 -2.234 8.844 1 88.88 37 LYS B CA 1
ATOM 1388 C C . LYS B 1 37 ? 0.811 -0.829 8.883 1 88.88 37 LYS B C 1
ATOM 1390 O O . LYS B 1 37 ? -0.303 -0.632 9.367 1 88.88 37 LYS B O 1
ATOM 1395 N N . LEU B 1 38 ? 1.522 0.094 8.281 1 87.94 38 LEU B N 1
ATOM 1396 C CA . LEU B 1 38 ? 1.044 1.471 8.227 1 87.94 38 LEU B CA 1
ATOM 1397 C C . LEU B 1 38 ? -0.243 1.569 7.418 1 87.94 38 LEU B C 1
ATOM 1399 O O . LEU B 1 38 ? -1.136 2.35 7.754 1 87.94 38 LEU B O 1
ATOM 1403 N N . SER B 1 39 ? -0.31 0.75 6.418 1 85.94 39 SER B N 1
ATOM 1404 C CA . SER B 1 39 ? -1.462 0.821 5.523 1 85.94 39 SER B CA 1
ATOM 1405 C C . SER B 1 39 ? -2.697 0.195 6.16 1 85.94 39 SER B C 1
ATOM 1407 O O . SER B 1 39 ? -3.826 0.556 5.824 1 85.94 39 SER B O 1
ATOM 1409 N N . GLN B 1 40 ? -2.512 -0.696 7.094 1 86.31 40 GLN B N 1
ATOM 1410 C CA . GLN B 1 40 ? -3.633 -1.492 7.586 1 86.31 40 GLN B CA 1
ATOM 1411 C C . GLN B 1 40 ? -4.047 -1.056 8.984 1 86.31 40 GLN B C 1
ATOM 1413 O O . GLN B 1 40 ? -5.184 -1.287 9.406 1 86.31 40 GLN B O 1
ATOM 1418 N N . GLU B 1 41 ? -3.094 -0.513 9.68 1 87.06 41 GLU B N 1
ATOM 1419 C CA . GLU B 1 41 ? -3.357 -0.162 11.078 1 87.06 41 GLU B CA 1
ATOM 1420 C C . GLU B 1 41 ? -2.908 1.264 11.383 1 87.06 41 GLU B C 1
ATOM 1422 O O . GLU B 1 41 ? -2.178 1.871 10.594 1 87.06 41 GLU B O 1
ATOM 1427 N N . GLU B 1 42 ? -3.529 1.756 12.406 1 88.19 42 GLU B N 1
ATOM 1428 C CA . GLU B 1 42 ?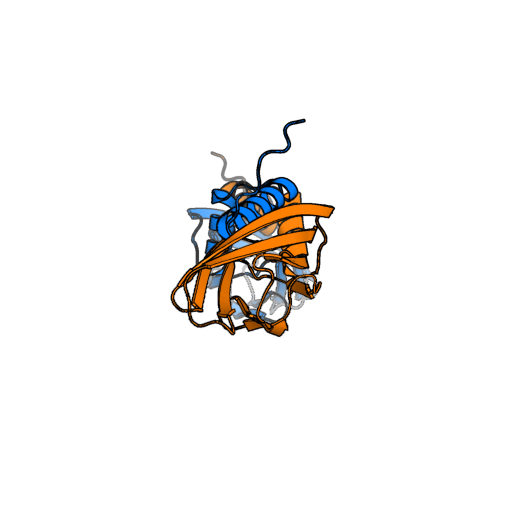 -3.006 3.016 12.922 1 88.19 42 GLU B CA 1
ATOM 1429 C C . GLU B 1 42 ? -1.706 2.799 13.695 1 88.19 42 GLU B C 1
ATOM 1431 O O . GLU B 1 42 ? -1.687 2.088 14.695 1 88.19 42 GLU B O 1
ATOM 1436 N N . VAL B 1 43 ? -0.659 3.291 13.109 1 81.44 43 VAL B N 1
ATOM 1437 C CA . VAL B 1 43 ? 0.645 3.141 13.742 1 81.44 43 VAL B CA 1
ATOM 1438 C C . VAL B 1 43 ? 1.163 4.504 14.188 1 81.44 43 VAL B C 1
ATOM 1440 O O . VAL B 1 43 ? 1.139 5.469 13.422 1 81.44 43 VAL B O 1
ATOM 1443 N N . ILE B 1 44 ? 1.595 4.566 15.438 1 80.31 44 ILE B N 1
ATOM 1444 C CA . ILE B 1 44 ? 2.232 5.766 15.961 1 80.31 44 ILE B CA 1
ATOM 1445 C C . ILE B 1 44 ? 3.748 5.656 15.812 1 80.31 44 ILE B C 1
ATOM 1447 O O . ILE B 1 44 ? 4.367 4.738 16.359 1 80.31 44 ILE B O 1
ATOM 1451 N N . LEU B 1 45 ? 4.32 6.492 15.062 1 85.88 45 LEU B N 1
ATOM 1452 C CA . LEU B 1 45 ? 5.754 6.457 14.805 1 85.88 45 LEU B CA 1
ATOM 1453 C C . LEU B 1 45 ? 6.539 6.973 16 1 85.88 45 LEU B C 1
ATOM 1455 O O . LEU B 1 45 ? 7.742 6.734 16.125 1 85.88 45 LEU B O 1
ATOM 1459 N N . GLY B 1 46 ? 5.875 7.637 16.859 1 86.62 46 GLY B N 1
ATOM 1460 C CA . GLY B 1 46 ? 6.5 8.156 18.062 1 86.62 46 GLY B CA 1
ATOM 1461 C C . GLY B 1 46 ? 7.258 9.445 17.844 1 86.62 46 GLY B C 1
ATOM 1462 O O . GLY B 1 46 ? 8.219 9.75 18.547 1 86.62 46 GLY B O 1
ATOM 1463 N N . ALA B 1 47 ? 6.934 10.18 16.781 1 88.94 47 ALA B N 1
ATOM 1464 C CA . ALA B 1 47 ? 7.547 11.477 16.484 1 88.94 47 ALA B CA 1
ATOM 1465 C C . ALA B 1 47 ? 6.543 12.609 16.641 1 88.94 47 ALA B C 1
ATOM 1467 O O . ALA B 1 47 ? 5.328 12.383 16.594 1 88.94 47 ALA B O 1
ATOM 1468 N N . SER B 1 48 ? 7.125 13.711 17 1 89.69 48 SER B N 1
ATOM 1469 C CA . SER B 1 48 ? 6.285 14.898 17.109 1 89.69 48 SER B CA 1
ATOM 1470 C C . SER B 1 48 ? 7.027 16.141 16.625 1 89.69 48 SER B C 1
ATOM 1472 O O . SER B 1 48 ? 8.258 16.141 16.531 1 89.69 48 SER B O 1
ATOM 1474 N N . LYS B 1 49 ? 6.203 17.094 16.344 1 87.12 49 LYS B N 1
ATOM 1475 C CA . LYS B 1 49 ? 6.754 18.359 15.898 1 87.12 49 LYS B CA 1
ATOM 1476 C C . LYS B 1 49 ? 5.918 19.531 16.422 1 87.12 49 LYS B C 1
ATOM 1478 O O . LYS B 1 49 ? 4.688 19.453 16.438 1 87.12 49 LYS B O 1
ATOM 1483 N N . ASP B 1 50 ? 6.699 20.562 16.766 1 89.5 50 ASP B N 1
ATOM 1484 C CA . ASP B 1 50 ? 6.078 21.844 17.047 1 89.5 50 ASP B CA 1
ATOM 1485 C C . ASP B 1 50 ? 6.328 22.828 15.914 1 89.5 50 ASP B C 1
ATOM 1487 O O . ASP B 1 50 ? 7.477 23.047 15.516 1 89.5 50 ASP B O 1
ATOM 1491 N N . ILE B 1 51 ? 5.227 23.406 15.492 1 86.31 51 ILE B N 1
ATOM 1492 C CA . ILE B 1 51 ? 5.305 24.25 14.312 1 86.31 51 ILE B CA 1
ATOM 1493 C C . ILE B 1 51 ? 4.703 25.625 14.617 1 86.31 51 ILE B C 1
ATOM 1495 O O . ILE B 1 51 ? 3.629 25.719 15.219 1 86.31 51 ILE B O 1
ATOM 1499 N N . THR B 1 52 ? 5.488 26.609 14.219 1 90.44 52 THR B N 1
ATOM 1500 C CA . THR B 1 52 ? 4.898 27.938 14.141 1 90.44 52 THR B CA 1
ATOM 1501 C C . THR B 1 52 ? 4.344 28.203 12.742 1 90.44 52 THR B C 1
ATOM 1503 O O . THR B 1 52 ? 5.094 28.219 11.766 1 90.44 52 THR B O 1
ATOM 1506 N N . PHE B 1 53 ? 3.102 28.406 12.727 1 91.5 53 PHE B N 1
ATOM 1507 C CA . PHE B 1 53 ? 2.406 28.516 11.453 1 91.5 53 PHE B CA 1
ATOM 1508 C C . PHE B 1 53 ? 2.01 29.953 11.172 1 91.5 53 PHE B C 1
ATOM 1510 O O . PHE B 1 53 ? 1.556 30.656 12.07 1 91.5 53 PHE B O 1
ATOM 1517 N N . LYS B 1 54 ? 2.203 30.328 9.93 1 92.19 54 LYS B N 1
ATOM 1518 C CA . LYS B 1 54 ? 1.759 31.656 9.477 1 92.19 54 LYS B CA 1
ATOM 1519 C C . LYS B 1 54 ? 1.027 31.547 8.141 1 92.19 54 LYS B C 1
ATOM 1521 O O . LYS B 1 54 ? 1.439 30.797 7.25 1 92.19 54 LYS B O 1
ATOM 1526 N N . LEU B 1 55 ? -0.008 32.344 7.992 1 93.44 55 LEU B N 1
ATOM 1527 C CA . LEU B 1 55 ? -0.784 32.406 6.762 1 93.44 55 LEU B CA 1
ATOM 1528 C C . LEU B 1 55 ? -1.227 33.844 6.469 1 93.44 55 LEU B C 1
ATOM 1530 O O . LEU B 1 55 ? -1.864 34.469 7.309 1 93.44 55 LEU B O 1
ATOM 1534 N N . ASN B 1 56 ? -0.881 34.312 5.312 1 94.44 56 ASN B N 1
ATOM 1535 C CA . ASN B 1 56 ? -1.387 35.594 4.895 1 94.44 56 ASN B CA 1
ATOM 1536 C C . ASN B 1 56 ? -2.875 35.562 4.562 1 94.44 56 ASN B C 1
ATOM 1538 O O . ASN B 1 56 ? -3.32 34.656 3.832 1 94.44 56 ASN B O 1
ATOM 1542 N N . VAL B 1 57 ? -3.537 36.469 5.117 1 96.44 57 VAL B N 1
ATOM 1543 C CA . VAL B 1 57 ? -4.977 36.594 4.922 1 96.44 57 VAL B CA 1
ATOM 1544 C C . VAL B 1 57 ? -5.301 37.906 4.223 1 96.44 57 VAL B C 1
ATOM 1546 O O . VAL B 1 57 ? -4.852 38.969 4.652 1 96.44 57 VAL B O 1
ATOM 1549 N N . LYS B 1 58 ? -6.055 37.781 3.135 1 97.75 58 LYS B N 1
ATOM 1550 C CA . LYS B 1 58 ? -6.484 38.969 2.375 1 97.75 58 LYS B CA 1
ATOM 1551 C C . LYS B 1 58 ? -8 39.125 2.414 1 97.75 58 LYS B C 1
ATOM 1553 O O . LYS B 1 58 ? -8.734 38.156 2.127 1 97.75 58 LYS B O 1
ATOM 1558 N N . ASN B 1 59 ? -8.406 40.344 2.768 1 97.62 59 ASN B N 1
ATOM 1559 C CA . ASN B 1 59 ? -9.836 40.625 2.854 1 97.62 59 ASN B CA 1
ATOM 1560 C C . ASN B 1 59 ? -10.57 39.594 3.678 1 97.62 59 ASN B C 1
ATOM 1562 O O . ASN B 1 59 ? -11.641 39.094 3.279 1 97.62 59 ASN B O 1
ATOM 1566 N N . GLY B 1 60 ? -9.859 39.094 4.715 1 97.69 60 GLY B N 1
ATOM 1567 C CA . GLY B 1 60 ? -10.469 38.188 5.672 1 97.69 60 GLY B CA 1
ATOM 1568 C C . GLY B 1 60 ? -10.414 36.75 5.23 1 97.69 60 GLY B C 1
ATOM 1569 O O . GLY B 1 60 ? -10.953 35.875 5.91 1 97.69 60 GLY B O 1
ATOM 1570 N N . LYS B 1 61 ? -9.805 36.438 4.102 1 97.94 61 LYS B N 1
ATOM 1571 C CA . LYS B 1 61 ? -9.781 35.094 3.59 1 97.94 61 LYS B CA 1
ATOM 1572 C C . LYS B 1 61 ? -8.352 34.594 3.369 1 97.94 61 LYS B C 1
ATOM 1574 O O . LYS B 1 61 ? -7.504 35.375 2.895 1 97.94 61 LYS B O 1
ATOM 1579 N N . GLY B 1 62 ? -8.062 33.375 3.822 1 96.88 62 GLY B N 1
ATOM 1580 C CA . GLY B 1 62 ? -6.785 32.719 3.592 1 96.88 62 GLY B CA 1
ATOM 1581 C C . GLY B 1 62 ? -6.926 31.312 3.088 1 96.88 62 GLY B C 1
ATOM 1582 O O . GLY B 1 62 ? -7.918 30.641 3.371 1 96.88 62 GLY B O 1
ATOM 1583 N N . HIS B 1 63 ? -5.906 30.938 2.354 1 96 63 HIS B N 1
ATOM 1584 C CA . HIS B 1 63 ? -5.918 29.594 1.796 1 96 63 HIS B CA 1
ATOM 1585 C C . HIS B 1 63 ? -4.5 29.062 1.613 1 96 63 HIS B C 1
ATOM 1587 O O . HIS B 1 63 ? -3.59 29.812 1.255 1 96 63 HIS B O 1
ATOM 1593 N N . GLN B 1 64 ? -4.305 27.797 1.949 1 94.5 64 GLN B N 1
ATOM 1594 C CA . GLN B 1 64 ? -3.086 27.062 1.631 1 94.5 64 GLN B CA 1
ATOM 1595 C C . GLN B 1 64 ? -3.391 25.594 1.331 1 94.5 64 GLN B C 1
ATOM 1597 O O . GLN B 1 64 ? -4.297 25.016 1.924 1 94.5 64 GLN B O 1
ATOM 1602 N N . SER B 1 65 ? -2.65 25.078 0.435 1 94.19 65 SER B N 1
ATOM 1603 C CA . SER B 1 65 ? -2.785 23.641 0.16 1 94.19 65 SER B CA 1
ATOM 1604 C C . SER B 1 65 ? -1.426 23 -0.074 1 94.19 65 SER B C 1
ATOM 1606 O O . SER B 1 65 ? -0.472 23.672 -0.471 1 94.19 65 SER B O 1
ATOM 1608 N N . VAL B 1 66 ? -1.351 21.75 0.253 1 92.88 66 VAL B N 1
ATOM 1609 C CA . VAL B 1 66 ? -0.121 20.984 0.07 1 92.88 66 VAL B CA 1
ATOM 1610 C C . VAL B 1 66 ? -0.459 19.531 -0.27 1 92.88 66 VAL B C 1
ATOM 1612 O O . VAL B 1 66 ? -1.453 19 0.217 1 92.88 66 VAL B O 1
ATOM 1615 N N . SER B 1 67 ? 0.255 19.031 -1.202 1 93.19 67 SER B N 1
ATOM 1616 C CA . SER B 1 67 ? 0.211 17.609 -1.508 1 93.19 67 SER B CA 1
ATOM 1617 C C . SER B 1 67 ? 1.528 16.922 -1.153 1 93.19 67 SER B C 1
ATOM 1619 O O . SER B 1 67 ? 2.602 17.406 -1.526 1 93.19 67 SER B O 1
ATOM 1621 N N . GLN B 1 68 ? 1.44 15.883 -0.307 1 91.5 68 GLN B N 1
ATOM 1622 C CA . GLN B 1 68 ? 2.641 15.203 0.165 1 91.5 68 GLN B CA 1
ATOM 1623 C C . GLN B 1 68 ? 2.381 13.711 0.374 1 91.5 68 GLN B C 1
ATOM 1625 O O . GLN B 1 68 ? 1.318 13.328 0.863 1 91.5 68 GLN B O 1
ATOM 1630 N N . THR B 1 69 ? 3.389 12.906 0.02 1 90.69 69 THR B N 1
ATOM 1631 C CA . THR B 1 69 ? 3.299 11.492 0.347 1 90.69 69 THR B CA 1
ATOM 1632 C C . THR B 1 69 ? 3.42 11.273 1.854 1 90.69 69 THR B C 1
ATOM 1634 O O . THR B 1 69 ? 4.395 11.703 2.471 1 90.69 69 THR B O 1
ATOM 1637 N N . THR B 1 70 ? 2.439 10.555 2.426 1 89.62 70 THR B N 1
ATOM 1638 C CA . THR B 1 70 ? 2.414 10.367 3.873 1 89.62 70 THR B CA 1
ATOM 1639 C C . THR B 1 70 ? 2.365 8.891 4.23 1 89.62 70 THR B C 1
ATOM 1641 O O . THR B 1 70 ? 2.525 8.523 5.398 1 89.62 70 THR B O 1
ATOM 1644 N N . ALA B 1 71 ? 2.176 8.031 3.264 1 88.5 71 ALA B N 1
ATOM 1645 C CA . ALA B 1 71 ? 2.266 6.582 3.422 1 88.5 71 ALA B CA 1
ATOM 1646 C C . ALA B 1 71 ? 1.415 6.102 4.594 1 88.5 71 ALA B C 1
ATOM 1648 O O . ALA B 1 71 ? 1.903 5.391 5.477 1 88.5 71 ALA B O 1
ATOM 1649 N N . TRP B 1 72 ? 0.135 6.57 4.664 1 89.81 72 TRP B N 1
ATOM 1650 C CA . TRP B 1 72 ? -0.92 6.062 5.535 1 89.81 72 TRP B CA 1
ATOM 1651 C C . TRP B 1 72 ? -0.63 6.395 6.992 1 89.81 72 TRP B C 1
ATOM 1653 O O . TRP B 1 72 ? -1.135 5.727 7.902 1 89.81 72 TRP B O 1
ATOM 1663 N N . VAL B 1 73 ? 0.175 7.391 7.262 1 91.31 73 VAL B N 1
ATOM 1664 C CA . VAL B 1 73 ? 0.468 7.73 8.648 1 91.31 73 VAL B CA 1
ATOM 1665 C C . VAL B 1 73 ? -0.745 8.406 9.281 1 91.31 73 VAL B C 1
ATOM 1667 O O . VAL B 1 73 ? -1.515 9.086 8.594 1 91.31 73 VAL B O 1
ATOM 1670 N N . THR B 1 74 ? -0.833 8.18 10.555 1 92.5 74 THR B N 1
ATOM 1671 C CA . THR B 1 74 ? -1.811 8.93 11.336 1 92.5 74 THR B CA 1
ATOM 1672 C C . THR B 1 74 ? -1.163 10.156 11.984 1 92.5 74 THR B C 1
ATOM 1674 O O . THR B 1 74 ? -0.109 10.039 12.617 1 92.5 74 THR B O 1
ATOM 1677 N N . ILE B 1 75 ? -1.79 11.273 11.766 1 91.88 75 ILE B N 1
ATOM 1678 C CA . ILE B 1 75 ? -1.312 12.516 12.359 1 91.88 75 ILE B CA 1
ATOM 1679 C C . ILE B 1 75 ? -2.342 13.039 13.359 1 91.88 75 ILE B C 1
ATOM 1681 O O . ILE B 1 75 ? -3.523 13.164 13.031 1 91.88 75 ILE B O 1
ATOM 1685 N N . SER B 1 76 ? -1.904 13.25 14.547 1 93.62 76 SER B N 1
ATOM 1686 C CA . SER B 1 76 ? -2.752 13.844 15.578 1 93.62 76 SER B CA 1
ATOM 1687 C C . SER B 1 76 ? -2.053 15.008 16.266 1 93.62 76 SER B C 1
ATOM 1689 O O . SER B 1 76 ? -0.831 15.141 16.188 1 93.62 76 SER B O 1
ATOM 1691 N N . GLY B 1 77 ? -2.92 15.844 16.891 1 94 77 GLY B N 1
ATOM 1692 C CA . GLY B 1 77 ? -2.348 16.984 17.578 1 94 77 GLY B CA 1
ATOM 1693 C C . GLY B 1 77 ? -3.371 18.062 17.891 1 94 77 GLY B C 1
ATOM 1694 O O . GLY B 1 77 ? -4.547 17.766 18.109 1 94 77 GLY B O 1
ATOM 1695 N N . SER B 1 78 ? -2.783 19.234 18.062 1 95.75 78 SER B N 1
ATOM 1696 C CA . SER B 1 78 ? -3.611 20.406 18.328 1 95.75 78 SER B CA 1
ATOM 1697 C C . SER B 1 78 ? -2.977 21.672 17.766 1 95.75 78 SER B C 1
ATOM 1699 O O . SER B 1 78 ? -1.786 21.688 17.438 1 95.75 78 SER B O 1
ATOM 1701 N N . PHE B 1 79 ? -3.838 22.578 17.562 1 94.94 79 PHE B N 1
ATOM 1702 C CA . PHE B 1 79 ? -3.309 23.891 17.234 1 94.94 79 PHE B CA 1
ATOM 1703 C C . PHE B 1 79 ? -4.012 24.984 18.031 1 94.94 79 PHE B C 1
ATOM 1705 O O . PHE B 1 79 ? -5.109 24.766 18.547 1 94.94 79 PHE B O 1
ATOM 1712 N N . GLU B 1 80 ? -3.326 26.109 18.141 1 97.06 80 GLU B N 1
ATOM 1713 C CA . GLU B 1 80 ? -3.799 27.297 18.859 1 97.06 80 GLU B CA 1
ATOM 1714 C C . GLU B 1 80 ? -3.463 28.562 18.078 1 97.06 80 GLU B C 1
ATOM 1716 O O . GLU B 1 80 ? -2.307 28.781 17.719 1 97.06 80 GLU B O 1
ATOM 1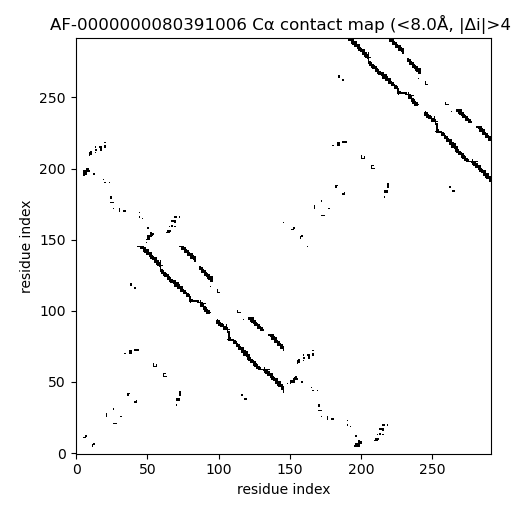721 N N . ILE B 1 81 ? -4.543 29.328 17.828 1 96.75 81 ILE B N 1
ATOM 1722 C CA . ILE B 1 81 ? -4.301 30.609 17.188 1 96.75 81 ILE B CA 1
ATOM 1723 C C . ILE B 1 81 ? -3.66 31.578 18.188 1 96.75 81 ILE B C 1
ATOM 1725 O O . ILE B 1 81 ? -4.148 31.734 19.312 1 96.75 81 ILE B O 1
ATOM 1729 N N . THR B 1 82 ? -2.631 32.219 17.703 1 96.62 82 THR B N 1
ATOM 1730 C CA . THR B 1 82 ? -1.899 33.094 18.609 1 96.62 82 THR B CA 1
ATOM 1731 C C . THR B 1 82 ? -2.006 34.531 18.141 1 96.62 82 THR B C 1
ATOM 1733 O O . THR B 1 82 ? -1.69 35.469 18.891 1 96.62 82 THR B O 1
ATOM 1736 N N . SER B 1 83 ? -2.305 34.75 16.906 1 95.25 83 SER B N 1
ATOM 1737 C CA . SER B 1 83 ? -2.488 36.094 16.344 1 95.25 83 SER B CA 1
ATOM 1738 C C . SER B 1 83 ? -3.469 36.062 15.172 1 95.25 83 SER B C 1
ATOM 1740 O O . SER B 1 83 ? -3.539 35.062 14.438 1 95.25 83 SER B O 1
ATOM 1742 N N . PRO B 1 84 ? -4.328 37.156 14.922 1 96.25 84 PRO B N 1
ATOM 1743 C CA . PRO B 1 84 ? -4.402 38.406 15.672 1 96.25 84 PRO B CA 1
ATOM 1744 C C . PRO B 1 84 ? -5.207 38.281 16.953 1 96.25 84 PRO B C 1
ATOM 1746 O O . PRO B 1 84 ? -5.785 37.219 17.234 1 96.25 84 PRO B O 1
ATOM 1749 N N . ASP B 1 85 ? -5.332 39.406 17.781 1 94.12 85 ASP B N 1
ATOM 1750 C CA . ASP B 1 85 ? -5.977 39.406 19.094 1 94.12 85 ASP B CA 1
ATOM 1751 C C . ASP B 1 85 ? -7.496 39.469 18.953 1 94.12 85 ASP B C 1
ATOM 1753 O O . ASP B 1 85 ? -8.227 38.969 19.812 1 94.12 85 ASP B O 1
ATOM 1757 N N . GLU B 1 86 ? -7.957 40.031 17.938 1 94.12 86 GLU B N 1
ATOM 1758 C CA . GLU B 1 86 ? -9.383 40.312 17.797 1 94.12 86 GLU B CA 1
ATOM 1759 C C . GLU B 1 86 ? -10.023 39.406 16.75 1 94.12 86 GLU B C 1
ATOM 1761 O O . GLU B 1 86 ? -9.328 38.75 15.984 1 94.12 86 GLU B O 1
ATOM 1766 N N . GLY B 1 87 ? -11.297 39.312 16.812 1 96.62 87 GLY B N 1
ATOM 1767 C CA . GLY B 1 87 ? -12.055 38.594 15.789 1 96.62 87 GLY B CA 1
ATOM 1768 C C . GLY B 1 87 ? -12.141 37.094 16.031 1 96.62 87 GLY B C 1
ATOM 1769 O O . GLY B 1 87 ? -11.664 36.594 17.047 1 96.62 87 GLY B O 1
ATOM 1770 N N . THR B 1 88 ? -12.867 36.469 15.172 1 98.25 88 THR B N 1
ATOM 1771 C CA . THR B 1 88 ? -13.031 35 15.195 1 98.25 88 THR B CA 1
ATOM 1772 C C . THR B 1 88 ? -12.695 34.406 13.844 1 98.25 88 THR B C 1
ATOM 1774 O O . THR B 1 88 ? -12.68 35.094 12.828 1 98.25 88 THR B O 1
ATOM 1777 N N . TRP B 1 89 ? -12.422 33.156 13.875 1 98.06 89 TRP B N 1
ATOM 1778 C CA . TRP B 1 89 ? -12.016 32.469 12.656 1 98.06 89 TRP B CA 1
ATOM 1779 C C . TRP B 1 89 ? -12.938 31.266 12.375 1 98.06 89 TRP B C 1
ATOM 1781 O O . TRP B 1 89 ? -13.305 30.531 13.289 1 98.06 89 TRP B O 1
ATOM 1791 N N . ASP B 1 90 ? -13.289 31.109 11.148 1 98.5 90 ASP B N 1
ATOM 1792 C CA . ASP B 1 90 ? -13.789 29.828 10.617 1 98.5 90 ASP B CA 1
ATOM 1793 C C . ASP B 1 90 ? -12.672 29.062 9.906 1 98.5 90 ASP B C 1
ATOM 1795 O O . ASP B 1 90 ? -11.984 29.609 9.039 1 98.5 90 ASP B O 1
ATOM 1799 N N . ILE B 1 91 ? -12.461 27.859 10.328 1 98 91 ILE B N 1
ATOM 1800 C CA . ILE B 1 91 ? -11.336 27.062 9.828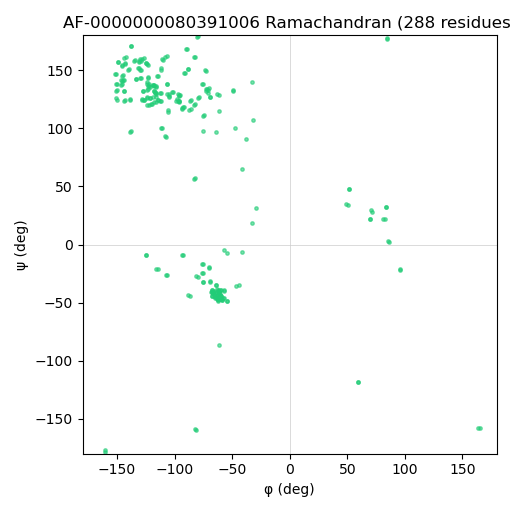 1 98 91 ILE B CA 1
ATOM 1801 C C . ILE B 1 91 ? -11.836 25.75 9.258 1 98 91 ILE B C 1
ATOM 1803 O O . ILE B 1 91 ? -12.562 25 9.922 1 98 91 ILE B O 1
ATOM 1807 N N . VAL B 1 92 ? -11.422 25.5 8.016 1 98.06 92 VAL B N 1
ATOM 1808 C CA . VAL B 1 92 ? -11.742 24.234 7.375 1 98.06 92 VAL B CA 1
ATOM 1809 C C . VAL B 1 92 ? -10.461 23.578 6.855 1 98.06 92 VAL B C 1
ATOM 1811 O O . VAL B 1 92 ? -9.68 24.219 6.148 1 98.06 92 VAL B O 1
ATOM 1814 N N . VAL B 1 93 ? -10.234 22.375 7.285 1 96.88 93 VAL B N 1
ATOM 1815 C CA . VAL B 1 93 ? -9.117 21.562 6.789 1 96.88 93 VAL B CA 1
ATOM 1816 C C . VAL B 1 93 ? -9.656 20.312 6.098 1 96.88 93 VAL B C 1
ATOM 1818 O O . VAL B 1 93 ? -10.492 19.594 6.656 1 96.88 93 VAL B O 1
ATOM 1821 N N . LYS B 1 94 ? -9.156 20.078 4.922 1 97.5 94 LYS B N 1
ATOM 1822 C CA . LYS B 1 94 ? -9.586 18.906 4.172 1 97.5 94 LYS B CA 1
ATOM 1823 C C . LYS B 1 94 ? -8.391 18.094 3.67 1 97.5 94 LYS B C 1
ATOM 1825 O O . LYS B 1 94 ? -7.312 18.656 3.455 1 97.5 94 LYS B O 1
ATOM 1830 N N . ASP B 1 95 ? -8.578 16.844 3.539 1 97.19 95 ASP B N 1
ATOM 1831 C CA . ASP B 1 95 ? -7.742 15.945 2.752 1 97.19 95 ASP B CA 1
ATOM 1832 C C . ASP B 1 95 ? -8.492 15.43 1.526 1 97.19 95 ASP B C 1
ATOM 1834 O O . ASP B 1 95 ? -9.273 14.484 1.627 1 97.19 95 ASP B O 1
ATOM 1838 N N . GLY B 1 96 ? -8.18 16.062 0.415 1 95.44 96 GLY B N 1
ATOM 1839 C CA . GLY B 1 96 ? -9.039 15.828 -0.733 1 95.44 96 GLY B CA 1
ATOM 1840 C C . GLY B 1 96 ? -10.484 16.219 -0.49 1 95.44 96 GLY B C 1
ATOM 1841 O O . GLY B 1 96 ? -10.773 17.359 -0.129 1 95.44 96 GLY B O 1
ATOM 1842 N N . SER B 1 97 ? -11.297 15.172 -0.602 1 95.38 97 SER B N 1
ATOM 1843 C CA . SER B 1 97 ? -12.711 15.445 -0.393 1 95.38 97 SER B CA 1
ATOM 1844 C C . SER B 1 97 ? -13.117 15.219 1.061 1 95.38 97 SER B C 1
ATOM 1846 O O . SER B 1 97 ? -14.227 15.555 1.465 1 95.38 97 SER B O 1
ATOM 1848 N N . HIS B 1 98 ? -12.273 14.672 1.839 1 96.5 98 HIS B N 1
ATOM 1849 C CA . HIS B 1 98 ? -12.57 14.344 3.229 1 96.5 98 HIS B CA 1
ATOM 1850 C C . HIS B 1 98 ? -12.305 15.531 4.145 1 96.5 98 HIS B C 1
ATOM 1852 O O . HIS B 1 98 ? -11.195 16.078 4.164 1 96.5 98 HIS B O 1
ATOM 1858 N N . THR B 1 99 ? -13.312 15.938 4.891 1 97.56 99 THR B N 1
ATOM 1859 C CA . THR B 1 99 ? -13.156 17.031 5.844 1 97.56 99 THR B CA 1
ATOM 1860 C C . THR B 1 99 ? -12.555 16.516 7.152 1 97.56 99 THR B C 1
ATOM 1862 O O . THR B 1 99 ? -13.156 15.688 7.836 1 97.56 99 THR B O 1
ATOM 1865 N N . ILE B 1 100 ? -11.453 17.031 7.512 1 96.38 100 ILE B N 1
ATOM 1866 C CA . ILE B 1 100 ? -10.75 16.656 8.734 1 96.38 100 ILE B CA 1
ATOM 1867 C C . ILE B 1 100 ? -11.258 17.516 9.898 1 96.38 100 ILE B C 1
ATOM 1869 O O . ILE B 1 100 ? -11.445 17.016 11.008 1 96.38 100 ILE B O 1
ATOM 1873 N N . LEU B 1 101 ? -11.406 18.859 9.594 1 96.81 101 LEU B N 1
ATOM 1874 C CA . LEU B 1 101 ? -11.781 19.844 10.602 1 96.81 101 LEU B CA 1
ATOM 1875 C C . LEU B 1 101 ? -12.688 20.906 10 1 96.81 101 LEU B C 1
ATOM 1877 O O . LEU B 1 101 ? -12.43 21.391 8.891 1 96.81 101 LEU B O 1
ATOM 1881 N N . ASN B 1 102 ? -13.727 21.219 10.609 1 97.94 102 ASN B N 1
ATOM 1882 C CA . ASN B 1 102 ? -14.633 22.312 10.305 1 97.94 102 ASN B CA 1
ATOM 1883 C C . ASN B 1 102 ? -15.094 23.031 11.57 1 97.94 102 ASN B C 1
ATOM 1885 O O . ASN B 1 102 ? -16 22.562 12.258 1 97.94 102 ASN B O 1
ATOM 1889 N N . LYS B 1 103 ? -14.414 24.156 11.883 1 97.94 103 LYS B N 1
ATOM 1890 C CA . LYS B 1 103 ? -14.672 24.891 13.117 1 97.94 103 LYS B CA 1
ATOM 1891 C C . LYS B 1 103 ? -15.07 26.328 12.82 1 97.94 103 LYS B C 1
ATOM 1893 O O . LYS B 1 103 ? -14.469 26.984 11.961 1 97.94 103 LYS B O 1
ATOM 1898 N N . LYS B 1 104 ? -16.062 26.812 13.484 1 97.88 104 LYS B N 1
ATOM 1899 C CA . LYS B 1 104 ? -16.516 28.188 13.344 1 97.88 104 LYS B CA 1
ATOM 1900 C C . LYS B 1 104 ? -16.312 28.969 14.633 1 97.88 104 LYS B C 1
ATOM 1902 O O . LYS B 1 104 ? -16.391 28.406 15.727 1 97.88 104 LYS B O 1
ATOM 1907 N N . GLY B 1 105 ? -16 30.219 14.453 1 97.81 105 GLY B N 1
ATOM 1908 C CA . GLY B 1 105 ? -15.969 31.141 15.578 1 97.81 105 GLY B CA 1
ATOM 1909 C C . GLY B 1 105 ? -14.797 30.891 16.516 1 97.81 105 GLY B C 1
ATOM 1910 O O . GLY B 1 105 ? -14.914 31.094 17.719 1 97.81 105 GLY B O 1
ATOM 1911 N N . VAL B 1 106 ? -13.727 30.375 16.047 1 97.88 106 VAL B N 1
ATOM 1912 C CA . VAL B 1 106 ? -12.547 30.094 16.859 1 97.88 106 VAL B CA 1
ATOM 1913 C C . VAL B 1 106 ? -11.875 31.406 17.266 1 97.88 106 VAL B C 1
ATOM 1915 O O . VAL B 1 106 ? -11.68 32.281 16.438 1 97.88 106 VAL B O 1
ATOM 1918 N N . LYS B 1 107 ? -11.492 31.578 18.484 1 97.5 107 LYS B N 1
ATOM 1919 C CA . LYS B 1 107 ? -10.836 32.781 19 1 97.5 107 LYS B CA 1
ATOM 1920 C C . LYS B 1 107 ? -9.375 32.5 19.344 1 97.5 107 LYS B C 1
ATOM 1922 O O . LYS B 1 107 ? -8.977 31.344 19.484 1 97.5 107 LYS B O 1
ATOM 1927 N N . LYS B 1 108 ? -8.602 33.594 19.391 1 97.5 108 LYS B N 1
ATOM 1928 C CA . LYS B 1 108 ? -7.242 33.469 19.906 1 97.5 108 LYS B CA 1
ATOM 1929 C C . LYS B 1 108 ? -7.238 32.719 21.234 1 97.5 108 LYS B C 1
ATOM 1931 O O . LYS B 1 108 ? -8.062 33 22.109 1 97.5 108 LYS B O 1
ATOM 1936 N N . GLY B 1 109 ? -6.312 31.734 21.281 1 96.56 109 GLY B N 1
ATOM 1937 C CA . GLY B 1 109 ? -6.164 31.016 22.531 1 96.56 109 GLY B CA 1
ATOM 1938 C C . GLY B 1 109 ? -6.953 29.719 22.578 1 96.56 109 GLY B C 1
ATOM 1939 O O . GLY B 1 109 ? -6.695 28.859 23.422 1 96.56 109 GLY B O 1
ATOM 1940 N N . ASP B 1 110 ? -7.977 29.578 21.75 1 96.19 110 ASP B N 1
ATOM 1941 C CA . ASP B 1 110 ? -8.695 28.312 21.688 1 96.19 110 ASP B CA 1
ATOM 1942 C C . ASP B 1 110 ? -7.773 27.188 21.203 1 96.19 110 ASP B C 1
ATOM 1944 O O . ASP B 1 110 ? -7.027 27.359 20.25 1 96.19 110 ASP B O 1
ATOM 1948 N N . LYS B 1 111 ? -7.75 26.125 21.906 1 96.12 111 LYS B N 1
ATOM 1949 C CA . LYS B 1 111 ? -7.008 24.938 21.484 1 96.12 111 LYS B CA 1
ATOM 1950 C C . LYS B 1 111 ? -7.918 23.953 20.766 1 96.12 111 LYS B C 1
ATOM 1952 O O . LYS B 1 111 ? -8.914 23.484 21.344 1 96.12 111 LYS B O 1
ATOM 1957 N N . ILE B 1 112 ? -7.578 23.609 19.578 1 96.94 112 ILE B N 1
ATOM 1958 C CA . ILE B 1 112 ? -8.383 22.703 18.766 1 96.94 112 ILE B CA 1
ATOM 1959 C C . ILE B 1 112 ? -7.59 21.438 18.453 1 96.94 112 ILE B C 1
ATOM 1961 O O . ILE B 1 112 ? -6.484 21.5 17.922 1 96.94 112 ILE B O 1
ATOM 1965 N N . SER B 1 113 ? -8.148 20.312 18.828 1 96.75 113 SER B N 1
ATOM 1966 C CA . SER B 1 113 ? -7.5 19.031 18.562 1 96.75 113 SER B CA 1
ATOM 1967 C C . SER B 1 113 ? -7.902 18.484 17.203 1 96.75 113 SER B C 1
ATOM 1969 O O . SER B 1 113 ? -8.992 18.797 16.703 1 96.75 113 SER B O 1
ATOM 1971 N N . PHE B 1 114 ? -7.031 17.734 16.594 1 94.25 114 PHE B N 1
ATOM 1972 C CA . PHE B 1 114 ? -7.324 17.062 15.328 1 94.25 114 PHE B CA 1
ATOM 1973 C C . PHE B 1 114 ? -6.672 15.688 15.281 1 94.25 114 PHE B C 1
ATOM 1975 O O . PHE B 1 114 ? -5.719 15.422 16.016 1 94.25 114 PHE B O 1
ATOM 1982 N N . LYS B 1 115 ? -7.191 14.805 14.516 1 93.81 115 LYS B N 1
ATOM 1983 C CA . LYS B 1 115 ? -6.664 13.477 14.195 1 93.81 115 LYS B CA 1
ATOM 1984 C C . LYS B 1 115 ? -7.098 13.039 12.797 1 93.81 115 LYS B C 1
ATOM 1986 O O . LYS B 1 115 ? -8.266 13.188 12.43 1 93.81 115 LYS B O 1
ATOM 1991 N N . HIS B 1 116 ? -6.125 12.57 12.094 1 94.81 116 HIS B N 1
ATOM 1992 C CA . HIS B 1 116 ? -6.438 12.164 10.727 1 94.81 116 HIS B CA 1
ATOM 1993 C C . HIS B 1 116 ? -5.52 11.031 10.273 1 94.81 116 HIS B C 1
ATOM 1995 O O . HIS B 1 116 ? -4.293 11.156 10.328 1 94.81 116 HIS B O 1
ATOM 2001 N N . LYS B 1 117 ? -6.109 9.969 9.852 1 94.31 117 LYS B N 1
ATOM 2002 C CA . LYS B 1 117 ? -5.371 8.914 9.156 1 94.31 117 LYS B CA 1
ATOM 2003 C C . LYS B 1 117 ? -5.262 9.211 7.664 1 94.31 117 LYS B C 1
ATOM 2005 O O . LYS B 1 117 ? -6.266 9.211 6.953 1 94.31 117 LYS B O 1
ATOM 2010 N N . THR B 1 118 ? -4.098 9.398 7.18 1 93.25 118 THR B N 1
ATOM 2011 C CA . THR B 1 118 ? -3.891 9.758 5.781 1 93.25 118 THR B CA 1
ATOM 2012 C C . THR B 1 118 ? -3.904 8.508 4.898 1 93.25 118 THR B C 1
ATOM 2014 O O . THR B 1 118 ? -3.793 7.387 5.398 1 93.25 118 THR B O 1
ATOM 2017 N N . GLY B 1 119 ? -4.109 8.727 3.639 1 89.94 119 GLY B N 1
ATOM 2018 C CA . GLY B 1 119 ? -3.811 7.695 2.654 1 89.94 119 GLY B CA 1
ATOM 2019 C C . GLY B 1 119 ? -2.346 7.648 2.264 1 89.94 119 GLY B C 1
ATOM 2020 O O . GLY B 1 119 ? -1.479 8.062 3.037 1 89.94 119 GLY B O 1
ATOM 2021 N N . PHE B 1 120 ? -2.1 7.066 1.101 1 86.62 120 PHE B N 1
ATOM 2022 C CA . PHE B 1 120 ? -0.728 7.035 0.605 1 86.62 120 PHE B CA 1
ATOM 2023 C C . PHE B 1 120 ? -0.188 8.445 0.419 1 86.62 120 PHE B C 1
ATOM 2025 O O . PHE B 1 120 ? 0.939 8.742 0.818 1 86.62 120 PHE B O 1
ATOM 2032 N N . LYS B 1 121 ? -1.027 9.258 -0.209 1 91.12 121 LYS B N 1
ATOM 2033 C CA . LYS B 1 121 ? -0.77 10.68 -0.4 1 91.12 121 LYS B CA 1
ATOM 2034 C C . LYS B 1 121 ? -1.839 11.523 0.283 1 91.12 121 LYS B C 1
ATOM 2036 O O . LYS B 1 121 ? -3.027 11.203 0.22 1 91.12 121 LYS B O 1
ATOM 2041 N N . ALA B 1 122 ? -1.384 12.562 0.94 1 93.44 122 ALA B N 1
ATOM 2042 C CA . ALA B 1 122 ? -2.312 13.523 1.541 1 93.44 122 ALA B CA 1
ATOM 2043 C C . ALA B 1 122 ? -2.379 14.805 0.725 1 93.44 122 ALA B C 1
ATOM 2045 O O . ALA B 1 122 ? -1.349 15.336 0.301 1 93.44 122 ALA B O 1
ATOM 2046 N N . ASN B 1 123 ? -3.531 15.164 0.409 1 96 123 ASN B N 1
ATOM 2047 C CA . ASN B 1 123 ? -3.809 16.469 -0.2 1 96 123 ASN B CA 1
ATOM 2048 C C . ASN B 1 123 ? -4.52 17.391 0.772 1 96 123 ASN B C 1
ATOM 2050 O O . ASN B 1 123 ? -5.75 17.484 0.763 1 96 123 ASN B O 1
ATOM 2054 N N . ILE B 1 124 ? -3.785 18.156 1.454 1 96 124 ILE B N 1
ATOM 2055 C CA . ILE B 1 124 ? -4.328 18.953 2.551 1 96 124 ILE B CA 1
ATOM 2056 C C . ILE B 1 124 ? -4.637 20.375 2.062 1 96 124 ILE B C 1
ATOM 2058 O O . ILE B 1 124 ? -3.803 21 1.413 1 96 124 ILE B O 1
ATOM 2062 N N . SER B 1 125 ? -5.801 20.781 2.338 1 96.31 125 SER B N 1
ATOM 2063 C CA . SER B 1 125 ? -6.207 22.156 2.082 1 96.31 125 SER B CA 1
ATOM 2064 C C . SER B 1 125 ? -6.703 22.828 3.355 1 96.31 125 SER B C 1
ATOM 2066 O O . SER B 1 125 ? -7.41 22.219 4.156 1 96.31 125 SER B O 1
ATOM 2068 N N . LEU B 1 126 ? -6.277 24.031 3.525 1 96.06 126 LEU B N 1
ATOM 2069 C CA . LEU B 1 126 ? -6.68 24.875 4.645 1 96.06 126 LEU B CA 1
ATOM 2070 C C . LEU B 1 126 ? -7.367 26.141 4.152 1 96.06 126 LEU B C 1
ATOM 2072 O O . LEU B 1 126 ? -6.785 26.906 3.381 1 96.06 126 LEU B O 1
ATOM 2076 N N . ASP B 1 127 ? -8.562 26.297 4.586 1 97.31 127 ASP B N 1
ATOM 2077 C CA . ASP B 1 127 ? -9.305 27.531 4.359 1 97.31 127 ASP B CA 1
ATOM 2078 C C . ASP B 1 127 ? -9.648 28.219 5.68 1 97.31 127 ASP B C 1
ATOM 2080 O O . ASP B 1 127 ? -10.148 27.578 6.605 1 97.31 127 ASP B O 1
ATOM 2084 N N . VAL B 1 128 ? -9.375 29.484 5.691 1 97.44 128 VAL B N 1
ATOM 2085 C CA . VAL B 1 128 ? -9.734 30.25 6.883 1 97.44 128 VAL B CA 1
ATOM 2086 C C . VAL B 1 128 ? -10.516 31.5 6.477 1 97.44 128 VAL B C 1
ATOM 2088 O O . VAL B 1 128 ? -10.258 32.062 5.422 1 97.44 128 VAL B O 1
ATOM 2091 N N . THR B 1 129 ? -11.445 31.859 7.242 1 98.25 129 THR B N 1
ATOM 2092 C CA . THR B 1 129 ? -12.195 33.094 7.121 1 98.25 129 THR B CA 1
ATOM 2093 C C . THR B 1 129 ? -12.203 33.844 8.445 1 98.25 129 THR B C 1
ATOM 2095 O O . THR B 1 129 ? -12.578 33.312 9.477 1 98.25 129 THR B O 1
ATOM 2098 N N . TRP B 1 130 ? -11.773 35 8.352 1 98.06 130 TRP B N 1
ATOM 2099 C CA . TRP B 1 130 ? -11.742 35.906 9.508 1 98.06 130 TRP B CA 1
ATOM 2100 C C . TRP B 1 130 ? -13.031 36.719 9.602 1 98.06 130 TRP B C 1
ATOM 2102 O O . TRP B 1 130 ? -13.602 37.094 8.578 1 98.06 130 TRP B O 1
ATOM 2112 N N . SER B 1 131 ? -13.43 37.031 10.797 1 97.75 131 SER B N 1
ATOM 2113 C CA . SER B 1 131 ? -14.641 37.844 10.992 1 97.75 131 SER B CA 1
ATOM 2114 C C . SER B 1 131 ? -14.43 39.281 10.547 1 97.75 131 SER B C 1
ATOM 2116 O O . SER B 1 131 ? -15.398 40 10.328 1 97.75 131 SER B O 1
ATOM 2118 N N . GLU B 1 132 ? -13.109 39.625 10.492 1 95.69 132 GLU B N 1
ATOM 2119 C CA . GLU B 1 132 ? -12.766 40.969 10.008 1 95.69 132 GLU B CA 1
ATOM 2120 C C . GLU B 1 132 ? -12.391 40.938 8.531 1 95.69 132 GLU B C 1
ATOM 2122 O O . GLU B 1 132 ? -11.484 40.188 8.133 1 95.69 132 GLU B O 1
ATOM 2127 N N . ALA B 1 133 ? -13.039 41.688 7.707 1 93.31 133 ALA B N 1
ATOM 2128 C CA . ALA B 1 133 ? -12.789 41.719 6.27 1 93.31 133 ALA B CA 1
ATOM 2129 C C . ALA B 1 133 ? -11.617 42.625 5.922 1 93.31 133 ALA B C 1
ATOM 2131 O O . ALA B 1 133 ? -11.766 43.594 5.16 1 93.31 133 ALA B O 1
ATOM 2132 N N . LYS B 1 134 ? -10.438 42.375 6.492 1 95.94 134 LYS B N 1
ATOM 2133 C CA . LYS B 1 134 ? -9.219 43.156 6.227 1 95.94 134 LYS B CA 1
ATOM 2134 C C . LYS B 1 134 ? -8.016 42.219 6.082 1 95.94 134 LYS B C 1
ATOM 2136 O O . LYS B 1 134 ? -8.117 41.031 6.293 1 95.94 134 LYS B O 1
ATOM 2141 N N . ASP B 1 135 ? -6.855 42.812 5.641 1 97.19 135 ASP B N 1
ATOM 2142 C CA . ASP B 1 135 ? -5.621 42.062 5.516 1 97.19 135 ASP B CA 1
ATOM 2143 C C . ASP B 1 135 ? -4.988 41.812 6.883 1 97.19 135 ASP B C 1
ATOM 2145 O O . ASP B 1 135 ? -5.031 42.688 7.762 1 97.19 135 ASP B O 1
ATOM 2149 N N . THR B 1 136 ? -4.508 40.625 7.066 1 96.81 136 THR B N 1
ATOM 2150 C CA . THR B 1 136 ? -3.777 40.312 8.289 1 96.81 136 THR B CA 1
ATOM 2151 C C . THR B 1 136 ? -2.912 39.062 8.078 1 96.81 136 THR B C 1
ATOM 2153 O O . THR B 1 136 ? -2.74 38.594 6.949 1 96.81 136 THR B O 1
ATOM 2156 N N . THR B 1 137 ? -2.287 38.656 9.094 1 95.38 137 THR B N 1
ATOM 2157 C CA . THR B 1 137 ? -1.563 37.406 9.133 1 95.38 137 THR B CA 1
ATOM 2158 C C . THR B 1 137 ? -2.066 36.531 10.281 1 95.38 137 THR B C 1
ATOM 2160 O O . THR B 1 137 ? -2.033 36.938 11.445 1 95.38 137 THR B O 1
ATOM 2163 N N . LEU B 1 138 ? -2.549 35.375 9.914 1 95.69 138 LEU B N 1
ATOM 2164 C CA . LEU B 1 138 ? -2.895 34.406 10.938 1 95.69 138 LEU B CA 1
ATOM 2165 C C . LEU B 1 138 ? -1.646 33.688 11.453 1 95.69 138 LEU B C 1
ATOM 2167 O O . LEU B 1 138 ? -0.85 33.188 10.664 1 95.69 138 LEU B O 1
ATOM 2171 N N . GLU B 1 139 ? -1.48 33.719 12.734 1 94.81 139 GLU B N 1
ATOM 2172 C CA . GLU B 1 139 ? -0.403 32.969 13.367 1 94.81 139 GLU B CA 1
ATOM 2173 C C . GLU B 1 139 ? -0.955 31.906 14.336 1 94.81 139 GLU B C 1
ATOM 2175 O O . GLU B 1 139 ? -1.917 32.188 15.055 1 94.81 139 GLU B O 1
ATOM 2180 N N . ALA B 1 140 ? -0.36 30.75 14.258 1 94.69 140 ALA B N 1
ATOM 2181 C CA . ALA B 1 140 ? -0.783 29.656 15.125 1 94.69 140 ALA B CA 1
ATOM 2182 C C . ALA B 1 140 ? 0.403 28.781 15.531 1 94.69 140 ALA B C 1
ATOM 2184 O O . ALA B 1 140 ? 1.432 28.766 14.852 1 94.69 140 ALA B O 1
ATOM 2185 N N . LYS B 1 141 ? 0.246 28.156 16.672 1 93.94 141 LYS B N 1
ATOM 2186 C CA . LYS B 1 141 ? 1.132 27.062 17.078 1 93.94 141 LYS B CA 1
ATOM 2187 C C . LYS B 1 141 ? 0.469 25.703 16.859 1 93.94 141 LYS B C 1
ATOM 2189 O O . LYS B 1 141 ? -0.694 25.516 17.219 1 93.94 141 LYS B O 1
ATOM 2194 N N . ILE B 1 142 ? 1.179 24.844 16.25 1 92.62 142 ILE B N 1
ATOM 2195 C CA . ILE B 1 142 ? 0.675 23.516 15.969 1 92.62 142 ILE B CA 1
ATOM 2196 C C . ILE B 1 142 ? 1.59 22.469 16.609 1 92.62 142 ILE B C 1
ATOM 2198 O O . ILE B 1 142 ? 2.812 22.531 16.453 1 92.62 142 ILE B O 1
ATOM 2202 N N . HIS B 1 143 ? 1.014 21.656 17.359 1 92.31 143 HIS B N 1
ATOM 2203 C CA . HIS B 1 143 ? 1.69 20.453 17.812 1 92.31 143 HIS B CA 1
ATOM 2204 C C . HIS B 1 143 ? 1.17 19.219 17.094 1 92.31 143 HIS B C 1
ATOM 2206 O O . HIS B 1 143 ? -0.018 18.891 17.172 1 92.31 143 HIS B O 1
ATOM 2212 N N . ALA B 1 144 ? 2.01 18.594 16.344 1 91 144 ALA B N 1
ATOM 2213 C CA . ALA B 1 144 ? 1.623 17.391 15.594 1 91 144 ALA B CA 1
ATOM 2214 C C . ALA B 1 144 ? 2.404 16.172 16.062 1 91 144 ALA B C 1
ATOM 2216 O O . ALA B 1 144 ? 3.609 16.25 16.312 1 91 144 ALA B O 1
ATOM 2217 N N . SER B 1 145 ? 1.652 15.086 16.219 1 91.88 145 SER B N 1
ATOM 2218 C CA . SER B 1 145 ? 2.254 13.797 16.562 1 91.88 145 SER B CA 1
ATOM 2219 C C . SER B 1 145 ? 1.908 12.734 15.531 1 91.88 145 SER B C 1
ATOM 2221 O O . SER B 1 145 ? 0.805 12.734 14.977 1 91.88 145 SER B O 1
ATOM 2223 N N . TYR B 1 146 ? 2.84 11.93 15.312 1 88.31 146 TYR B N 1
ATOM 2224 C CA . TYR B 1 146 ? 2.639 10.844 14.367 1 88.31 146 TYR B CA 1
ATOM 2225 C C . TYR B 1 146 ? 3.559 9.672 14.672 1 88.31 146 TYR B C 1
ATOM 2227 O O . TYR B 1 146 ? 4.574 9.836 15.359 1 88.31 146 TYR B O 1
#